Protein AF-A0A845LH25-F1 (afdb_monomer)

Mean predicted aligned error: 15.01 Å

Radius of gyration: 66.32 Å; Cα contacts (8 Å, |Δi|>4): 22; chains: 1; bounding box: 124×56×162 Å

Structure (mmCIF, N/CA/C/O backbone):
data_AF-A0A845LH25-F1
#
_entry.id   AF-A0A845LH25-F1
#
loop_
_atom_site.group_PDB
_atom_site.id
_atom_site.type_symbol
_atom_site.label_atom_id
_atom_site.label_alt_id
_atom_site.label_comp_id
_atom_site.label_asym_id
_atom_site.label_entity_id
_atom_site.label_seq_id
_atom_site.pdbx_PDB_ins_code
_atom_site.Cartn_x
_atom_site.Cartn_y
_atom_site.Cartn_z
_atom_site.occupancy
_atom_site.B_iso_or_equiv
_atom_site.auth_seq_id
_atom_site.auth_comp_id
_atom_site.auth_asym_id
_atom_site.auth_atom_id
_atom_site.pdbx_PDB_model_num
ATOM 1 N N . MET A 1 1 ? -35.818 -13.368 56.756 1.00 68.62 1 MET A N 1
ATOM 2 C CA . MET A 1 1 ? -36.022 -12.056 56.124 1.00 68.62 1 MET A CA 1
ATOM 3 C C . MET A 1 1 ? -37.473 -11.644 56.311 1.00 68.62 1 MET A C 1
ATOM 5 O O . MET A 1 1 ? -38.352 -12.385 55.890 1.00 68.62 1 MET A O 1
ATOM 9 N N . LEU A 1 2 ? -37.715 -10.527 56.990 1.00 79.62 2 LEU A N 1
ATOM 10 C CA . LEU A 1 2 ? -39.023 -9.881 57.060 1.00 79.62 2 LEU A CA 1
ATOM 11 C C . LEU A 1 2 ? -39.264 -9.075 55.794 1.00 79.62 2 LEU A C 1
ATOM 13 O O . LEU A 1 2 ? -38.402 -8.304 55.370 1.00 79.62 2 LEU A O 1
ATOM 17 N N . THR A 1 3 ? -40.454 -9.212 55.226 1.00 83.81 3 THR A N 1
ATOM 18 C CA . THR A 1 3 ? -40.907 -8.349 54.142 1.00 83.81 3 THR A CA 1
ATOM 19 C C . THR A 1 3 ? -41.625 -7.117 54.700 1.00 83.81 3 THR A C 1
ATOM 21 O O . THR A 1 3 ? -42.158 -7.147 55.813 1.00 83.81 3 THR A O 1
ATOM 24 N N . PRO A 1 4 ? -41.717 -6.021 53.929 1.00 81.12 4 PRO A N 1
ATOM 25 C CA . PRO A 1 4 ? -42.552 -4.880 54.305 1.00 81.12 4 PRO A CA 1
ATOM 26 C C . PRO A 1 4 ? -44.013 -5.270 54.584 1.00 81.12 4 PRO A C 1
ATOM 28 O O . PRO A 1 4 ? -44.663 -4.659 55.430 1.00 81.12 4 PRO A O 1
ATOM 31 N N . LEU A 1 5 ? -44.517 -6.307 53.905 1.00 81.56 5 LEU A N 1
ATOM 32 C CA . LEU A 1 5 ? -45.862 -6.839 54.111 1.00 81.56 5 LEU A CA 1
ATOM 33 C C . LEU A 1 5 ? -45.997 -7.509 55.487 1.00 81.56 5 LEU A C 1
ATOM 35 O O . LEU A 1 5 ? -46.967 -7.244 56.194 1.00 81.56 5 LEU A O 1
ATOM 39 N N . ASP A 1 6 ? -44.993 -8.289 55.898 1.00 83.25 6 ASP A N 1
ATOM 40 C CA . ASP A 1 6 ? -44.935 -8.916 57.226 1.00 83.25 6 ASP A CA 1
ATOM 41 C C . ASP A 1 6 ? -44.886 -7.867 58.342 1.00 83.25 6 ASP A C 1
ATOM 43 O O . ASP A 1 6 ? -45.472 -8.059 59.406 1.00 83.25 6 ASP A O 1
ATOM 47 N N . ILE A 1 7 ? -44.224 -6.729 58.092 1.00 83.56 7 ILE A N 1
ATOM 48 C CA . ILE A 1 7 ? -44.187 -5.611 59.039 1.00 83.56 7 ILE A CA 1
ATOM 49 C C . ILE A 1 7 ? -45.561 -4.962 59.181 1.00 83.56 7 ILE A C 1
ATOM 51 O O . ILE A 1 7 ? -45.978 -4.630 60.289 1.00 83.56 7 ILE A O 1
ATOM 55 N N . HIS A 1 8 ? -46.277 -4.798 58.069 1.00 78.06 8 HIS A N 1
ATOM 56 C CA . HIS A 1 8 ? -47.593 -4.170 58.066 1.00 78.06 8 HIS A CA 1
ATOM 57 C C . HIS A 1 8 ? -48.679 -5.054 58.697 1.00 78.06 8 HIS A C 1
ATOM 59 O O . HIS A 1 8 ? -49.626 -4.540 59.285 1.00 78.06 8 HIS A O 1
ATOM 65 N N . GLN A 1 9 ? -48.538 -6.378 58.593 1.00 83.75 9 GLN A N 1
ATOM 66 C CA . GLN A 1 9 ? -49.498 -7.355 59.119 1.00 83.75 9 GLN A CA 1
ATOM 67 C C . GLN A 1 9 ? -49.184 -7.819 60.551 1.00 83.75 9 GLN A C 1
ATOM 69 O O . GLN A 1 9 ? -49.955 -8.589 61.127 1.00 83.75 9 GLN A O 1
ATOM 74 N N . LYS A 1 10 ? -48.063 -7.390 61.146 1.00 83.06 10 LYS A N 1
ATOM 75 C CA . LYS A 1 10 ? -47.671 -7.834 62.486 1.00 83.06 10 LYS A CA 1
ATOM 76 C C . LYS A 1 10 ? -48.591 -7.243 63.556 1.00 83.06 10 LYS A C 1
ATOM 78 O O . LYS A 1 10 ? -48.527 -6.058 63.874 1.00 83.06 10 LYS A O 1
ATOM 83 N N . GLU A 1 11 ? -49.370 -8.109 64.198 1.00 83.38 11 GLU A N 1
ATOM 84 C CA . GLU A 1 11 ? -50.099 -7.792 65.427 1.00 83.38 11 GLU A CA 1
ATOM 85 C C . GLU A 1 11 ? -49.337 -8.306 66.659 1.00 83.38 11 GLU A C 1
ATOM 87 O O . GLU A 1 11 ? -48.871 -9.448 66.689 1.00 83.38 11 GLU A O 1
ATOM 92 N N . PHE A 1 12 ? -49.207 -7.465 67.689 1.00 87.12 12 PHE A N 1
ATOM 93 C CA . PHE A 1 12 ? -48.554 -7.817 68.953 1.00 87.12 12 PHE A CA 1
ATOM 94 C C . PHE A 1 12 ? -49.582 -8.242 69.999 1.00 87.12 12 PHE A C 1
ATOM 96 O O . PHE A 1 12 ? -50.623 -7.598 70.171 1.00 87.12 12 PHE A O 1
ATOM 103 N N . ARG A 1 13 ? -49.283 -9.295 70.767 1.00 83.88 13 ARG A N 1
ATOM 104 C CA . ARG A 1 13 ? -50.178 -9.735 71.845 1.00 83.88 13 ARG A CA 1
ATOM 105 C C . ARG A 1 13 ? -50.193 -8.707 72.980 1.00 83.88 13 ARG A C 1
ATOM 107 O O . ARG A 1 13 ? -49.150 -8.191 73.385 1.00 83.88 13 ARG A O 1
ATOM 114 N N . LYS A 1 14 ? -51.380 -8.444 73.536 1.00 77.38 14 LYS A N 1
ATOM 115 C CA . LYS A 1 14 ? -51.565 -7.562 74.700 1.00 77.38 14 LYS A CA 1
ATOM 116 C C . LYS A 1 14 ? -51.419 -8.358 76.007 1.00 77.38 14 LYS A C 1
ATOM 118 O O . LYS A 1 14 ? -52.009 -9.425 76.155 1.00 77.38 14 LYS A O 1
ATOM 123 N N . GLY A 1 15 ? -50.605 -7.863 76.932 1.00 77.62 15 GLY A N 1
ATOM 124 C CA . GLY A 1 15 ? -50.525 -8.270 78.335 1.00 77.62 15 GLY A CA 1
ATOM 125 C C . GLY A 1 15 ? -51.326 -7.338 79.252 1.00 77.62 15 GLY A C 1
ATOM 126 O O . GLY A 1 15 ? -52.053 -6.463 78.782 1.00 77.62 15 GLY A O 1
ATOM 127 N N . ALA A 1 16 ? -51.174 -7.512 80.570 1.00 75.50 16 ALA A N 1
ATOM 128 C CA . ALA A 1 16 ? -51.957 -6.792 81.582 1.00 75.50 16 ALA A CA 1
ATOM 129 C C . ALA A 1 16 ? -51.843 -5.255 81.491 1.00 75.50 16 ALA A C 1
ATOM 131 O O . ALA A 1 16 ? -52.797 -4.566 81.839 1.00 75.50 16 ALA A O 1
ATOM 132 N N . TRP A 1 17 ? -50.722 -4.727 80.976 1.00 78.06 17 TRP A N 1
ATOM 133 C CA . TRP A 1 17 ? -50.441 -3.286 80.862 1.00 78.06 17 TRP A CA 1
ATOM 134 C C . TRP A 1 17 ? -49.935 -2.845 79.470 1.00 78.06 17 TRP A C 1
ATOM 136 O O . TRP A 1 17 ? -49.096 -1.956 79.374 1.00 78.06 17 TRP A O 1
ATOM 146 N N . GLY A 1 18 ? -50.428 -3.440 78.374 1.00 80.38 18 GLY A N 1
ATOM 147 C CA . GLY A 1 18 ? -50.066 -3.032 77.000 1.00 80.38 18 GLY A CA 1
ATOM 148 C C . GLY A 1 18 ? -49.511 -4.177 76.154 1.00 80.38 18 GLY A C 1
ATOM 149 O O . GLY A 1 18 ? -49.822 -5.329 76.424 1.00 80.38 18 GLY A O 1
ATOM 150 N N . TYR A 1 19 ? -48.729 -3.898 75.107 1.00 84.19 19 TYR A N 1
ATOM 151 C CA . TYR A 1 19 ? -48.102 -4.957 74.300 1.00 84.19 19 TYR A CA 1
ATOM 152 C C . TYR A 1 19 ? -47.022 -5.703 75.083 1.00 84.19 19 TYR A C 1
ATOM 154 O O . TYR A 1 19 ? -46.365 -5.121 75.943 1.00 84.19 19 TYR A O 1
ATOM 162 N N . LYS A 1 20 ? -46.833 -6.992 74.781 1.00 87.75 20 LYS A N 1
ATOM 163 C CA . LYS A 1 20 ? -45.762 -7.788 75.387 1.00 87.75 20 LYS A CA 1
ATOM 164 C C . LYS A 1 20 ? -44.391 -7.273 74.930 1.00 87.75 20 LYS A C 1
ATOM 166 O O . LYS A 1 20 ? -44.101 -7.375 73.736 1.00 87.75 20 LYS A O 1
ATOM 171 N N . PRO A 1 21 ? -43.545 -6.764 75.843 1.00 83.75 21 PRO A N 1
ATOM 172 C CA . PRO A 1 21 ? -42.252 -6.188 75.481 1.00 83.75 21 PRO A CA 1
ATOM 173 C C . PRO A 1 21 ? -41.352 -7.184 74.745 1.00 83.75 21 PRO A C 1
ATOM 175 O O . PRO A 1 21 ? -40.747 -6.820 73.743 1.00 83.75 21 PRO A O 1
ATOM 178 N N . GLU A 1 22 ? -41.341 -8.454 75.172 1.00 86.31 22 GLU A N 1
ATOM 179 C CA . GLU A 1 22 ? -40.469 -9.474 74.576 1.00 86.31 22 GLU A CA 1
ATOM 180 C C . GLU A 1 22 ? -40.808 -9.756 73.101 1.00 86.31 22 GLU A C 1
ATOM 182 O O . GLU A 1 22 ? -39.917 -9.994 72.289 1.00 86.31 22 GLU A O 1
ATOM 187 N N . GLU A 1 23 ? -42.095 -9.707 72.728 1.00 85.69 23 GLU A N 1
ATOM 188 C CA . GLU A 1 23 ? -42.533 -9.950 71.345 1.00 85.69 23 GLU A CA 1
ATOM 189 C C . GLU A 1 23 ? -42.172 -8.778 70.421 1.00 85.69 23 GLU A C 1
ATOM 191 O O . GLU A 1 23 ? -41.808 -8.983 69.262 1.00 85.69 23 GLU A O 1
ATOM 196 N N . VAL A 1 24 ? -42.257 -7.549 70.936 1.00 88.12 24 VAL A N 1
ATOM 197 C CA . VAL A 1 24 ? -41.864 -6.338 70.204 1.00 88.12 24 VAL A CA 1
ATOM 198 C C . VAL A 1 24 ? -40.355 -6.310 69.986 1.00 88.12 24 VAL A C 1
ATOM 200 O O . VAL A 1 24 ? -39.904 -6.004 68.885 1.00 88.12 24 VAL A O 1
ATOM 203 N N . GLU A 1 25 ? -39.578 -6.659 71.009 1.00 87.62 25 GLU A N 1
ATOM 204 C CA . GLU A 1 25 ? -38.116 -6.652 70.957 1.00 87.62 25 GLU A CA 1
ATOM 205 C C . GLU A 1 25 ? -37.573 -7.718 69.991 1.00 87.62 25 GLU A C 1
ATOM 207 O O . GLU A 1 25 ? -36.688 -7.439 69.183 1.00 87.62 25 GLU A O 1
ATOM 212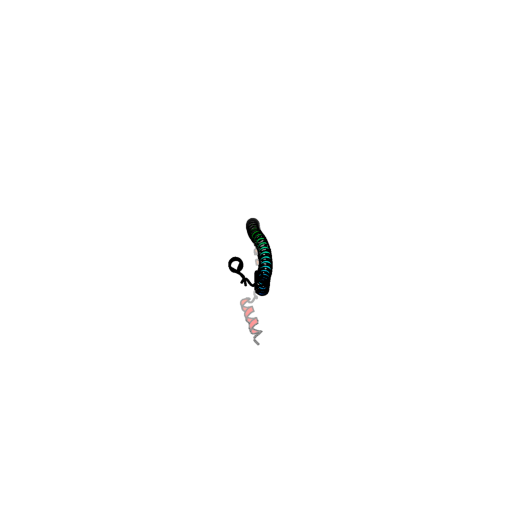 N N . GLU A 1 26 ? -38.162 -8.918 69.991 1.00 89.12 26 GLU A N 1
ATOM 213 C CA . GLU A 1 26 ? -37.816 -9.971 69.032 1.00 89.12 26 GLU A CA 1
ATOM 214 C C . GLU A 1 26 ? -38.141 -9.568 67.589 1.00 89.12 26 GLU A C 1
ATOM 216 O O . GLU A 1 26 ? -37.321 -9.736 66.685 1.00 89.12 26 GLU A O 1
ATOM 221 N N . PHE A 1 27 ? -39.310 -8.967 67.368 1.00 89.50 27 PHE A N 1
ATOM 222 C CA . PHE A 1 27 ? -39.683 -8.462 66.053 1.00 89.50 27 PHE A CA 1
ATOM 223 C C . PHE A 1 27 ? -38.765 -7.320 65.588 1.00 89.50 27 PHE A C 1
ATOM 225 O O . PHE A 1 27 ? -38.346 -7.308 64.431 1.00 89.50 27 PHE A O 1
ATOM 232 N N . GLN A 1 28 ? -38.400 -6.388 66.477 1.00 88.56 28 GLN A N 1
ATOM 233 C CA . GLN A 1 28 ? -37.439 -5.327 66.164 1.00 88.56 28 GLN A CA 1
ATOM 234 C C . GLN A 1 28 ? -36.070 -5.894 65.783 1.00 88.56 28 GLN A C 1
ATOM 236 O O . GLN A 1 28 ? -35.481 -5.413 64.815 1.00 88.56 28 GLN A O 1
ATOM 241 N N . ARG A 1 29 ? -35.581 -6.937 66.471 1.00 91.25 29 ARG A N 1
ATOM 242 C CA . ARG A 1 29 ? -34.335 -7.625 66.091 1.00 91.25 29 ARG A CA 1
ATOM 243 C C . ARG A 1 29 ? -34.417 -8.225 64.691 1.00 91.25 29 ARG A C 1
ATOM 245 O O . ARG A 1 29 ? -33.522 -7.993 63.880 1.00 91.25 29 ARG A O 1
ATOM 252 N N . GLN A 1 30 ? -35.492 -8.947 64.378 1.00 90.94 30 GLN A N 1
ATOM 253 C CA . GLN A 1 30 ? -35.652 -9.565 63.059 1.00 90.94 30 GLN A CA 1
ATOM 254 C C . GLN A 1 30 ? -35.819 -8.527 61.936 1.00 90.94 30 GLN A C 1
ATOM 256 O O . GLN A 1 30 ? -35.291 -8.711 60.833 1.00 90.94 30 GLN A O 1
ATOM 261 N N . ALA A 1 31 ? -36.521 -7.423 62.209 1.00 90.50 31 ALA A N 1
ATOM 262 C CA . ALA A 1 31 ? -36.658 -6.312 61.275 1.00 90.50 31 ALA A CA 1
ATOM 263 C C . ALA A 1 31 ? -35.305 -5.627 61.038 1.00 90.50 31 ALA A C 1
ATOM 265 O O . ALA A 1 31 ? -34.922 -5.429 59.886 1.00 90.50 31 ALA A O 1
ATOM 266 N N . ALA A 1 32 ? -34.552 -5.339 62.104 1.00 91.06 32 ALA A N 1
ATOM 267 C CA . ALA A 1 32 ? -33.219 -4.749 62.015 1.00 91.06 32 ALA A CA 1
ATOM 268 C C . ALA A 1 32 ? -32.263 -5.627 61.194 1.00 91.06 32 ALA A C 1
ATOM 270 O O . ALA A 1 32 ? -31.616 -5.121 60.280 1.00 91.06 32 ALA A O 1
ATOM 271 N N . GLN A 1 33 ? -32.242 -6.940 61.443 1.00 93.62 33 GLN A N 1
ATOM 272 C CA . GLN A 1 33 ? -31.417 -7.880 60.682 1.00 93.62 33 GLN A CA 1
ATOM 273 C C . GLN A 1 33 ? -31.790 -7.901 59.191 1.00 93.62 33 GLN A C 1
ATOM 275 O O . GLN A 1 33 ? -30.916 -7.830 58.330 1.00 93.62 33 GLN A O 1
ATOM 280 N N . SER A 1 34 ? -33.087 -7.942 58.873 1.00 92.00 34 SER A N 1
ATOM 281 C CA . SER A 1 34 ? -33.555 -7.967 57.479 1.00 92.00 34 SER A CA 1
ATOM 282 C C . SER A 1 34 ? -33.239 -6.659 56.739 1.00 92.00 34 SER A C 1
ATOM 284 O O . SER A 1 34 ? -32.899 -6.681 55.557 1.00 92.00 34 SER A O 1
ATOM 286 N N . PHE A 1 35 ? -33.308 -5.516 57.431 1.00 91.81 35 PHE A N 1
ATOM 287 C CA . PHE A 1 35 ? -32.885 -4.223 56.886 1.00 91.81 35 PHE A CA 1
ATOM 288 C C . PHE A 1 35 ? -31.371 -4.145 56.680 1.00 91.81 35 PHE A C 1
ATOM 290 O O . PHE A 1 35 ? -30.927 -3.587 55.678 1.00 91.81 35 PHE A O 1
ATOM 297 N N . GLU A 1 36 ? -30.575 -4.701 57.595 1.00 93.12 36 GLU A N 1
ATOM 298 C CA . GLU A 1 36 ? -29.120 -4.756 57.451 1.00 93.12 36 GLU A CA 1
ATOM 299 C C . GLU A 1 36 ? -28.710 -5.610 56.241 1.00 93.12 36 GLU A C 1
ATOM 301 O O . GLU A 1 36 ? -27.853 -5.197 55.458 1.00 93.12 36 GLU A O 1
ATOM 306 N N . GLU A 1 37 ? -29.358 -6.762 56.045 1.00 94.06 37 GLU A N 1
ATOM 307 C CA . GLU A 1 37 ? -29.173 -7.622 54.868 1.00 94.06 37 GLU A CA 1
ATOM 308 C C . GLU A 1 37 ? -29.514 -6.874 53.569 1.00 94.06 37 GLU A C 1
ATOM 310 O O . GLU A 1 37 ? -28.677 -6.811 52.666 1.00 94.06 37 GLU A O 1
ATOM 315 N N . LEU A 1 38 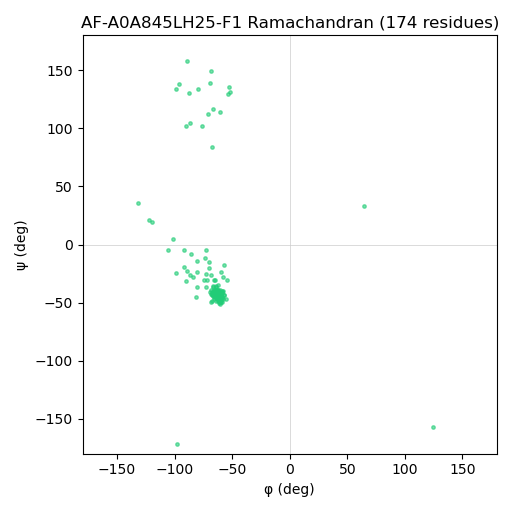? -30.679 -6.213 53.506 1.00 94.56 38 LEU A N 1
ATOM 316 C CA . LEU A 1 38 ? -31.073 -5.384 52.357 1.00 94.56 38 LEU A CA 1
ATOM 317 C C . LEU A 1 38 ? -30.081 -4.253 52.082 1.00 94.56 38 LEU A C 1
ATOM 319 O O . LEU A 1 38 ? -29.787 -3.951 50.925 1.00 94.56 38 LEU A O 1
ATOM 323 N N . TYR A 1 39 ? -29.571 -3.603 53.128 1.00 95.31 39 TYR A N 1
ATOM 324 C CA . TYR A 1 39 ? -28.627 -2.503 52.976 1.00 95.31 39 TYR A CA 1
ATOM 325 C C . TYR A 1 39 ? -27.292 -2.990 52.405 1.00 95.31 39 TYR A C 1
ATOM 327 O O . TYR A 1 39 ? -26.759 -2.375 51.478 1.00 95.31 39 TYR A O 1
ATOM 335 N N . LYS A 1 40 ? -26.777 -4.120 52.909 1.00 96.50 40 LYS A N 1
ATOM 336 C CA . LYS A 1 40 ? -25.560 -4.761 52.388 1.00 96.50 40 LYS A CA 1
ATOM 337 C C . LYS A 1 40 ? -25.728 -5.172 50.928 1.00 96.50 40 LYS A C 1
ATOM 339 O O . LYS A 1 40 ? -24.858 -4.872 50.114 1.00 96.50 40 LYS A O 1
ATOM 344 N N . GLU A 1 41 ? -26.849 -5.802 50.584 1.00 96.81 41 GLU A N 1
ATOM 345 C CA . GLU A 1 41 ? -27.137 -6.205 49.207 1.00 96.81 41 GLU A CA 1
ATOM 346 C C . GLU A 1 41 ? -27.267 -4.990 48.279 1.00 96.81 41 GLU A C 1
ATOM 348 O O . GLU A 1 41 ? -26.681 -4.970 47.199 1.00 96.81 41 GLU A O 1
ATOM 353 N N . ASN A 1 42 ? -27.950 -3.925 48.714 1.00 96.88 42 ASN A N 1
ATOM 354 C CA . ASN A 1 42 ? -28.080 -2.700 47.928 1.00 96.88 42 ASN A CA 1
ATOM 355 C C . ASN A 1 42 ? -26.727 -2.026 47.667 1.00 96.88 42 ASN A C 1
ATOM 357 O O . ASN A 1 42 ? -26.490 -1.547 46.558 1.00 96.88 42 ASN A O 1
ATOM 361 N N . LEU A 1 43 ? -25.845 -1.992 48.671 1.00 97.56 43 LEU A N 1
ATOM 362 C CA . LEU A 1 43 ? -24.495 -1.452 48.524 1.00 97.56 43 LEU A CA 1
ATOM 363 C C . LEU A 1 43 ? -23.694 -2.265 47.497 1.00 97.56 43 LEU A C 1
ATOM 365 O O . LEU A 1 43 ? -23.095 -1.693 46.589 1.00 97.56 43 LEU A O 1
ATOM 369 N N . LEU A 1 44 ? -23.752 -3.594 47.601 1.00 97.75 44 LEU A N 1
ATOM 370 C CA . LEU A 1 44 ? -23.043 -4.513 46.715 1.00 97.75 44 LEU A CA 1
ATOM 371 C C . LEU A 1 44 ? -23.563 -4.436 45.271 1.00 97.75 44 LEU A C 1
ATOM 373 O O . LEU A 1 44 ? -22.774 -4.400 44.329 1.00 97.75 44 LEU A O 1
ATOM 377 N N . LEU A 1 45 ? -24.881 -4.336 45.081 1.00 98.00 45 LEU A N 1
ATOM 378 C CA . LEU A 1 45 ? -25.489 -4.124 43.766 1.00 98.00 45 LEU A CA 1
ATOM 379 C C . LEU A 1 45 ? -25.080 -2.776 43.163 1.00 98.00 45 LEU A C 1
ATOM 381 O O . LEU A 1 45 ? -24.747 -2.717 41.982 1.00 98.00 45 LEU A O 1
ATOM 385 N N . LYS A 1 46 ? -25.053 -1.699 43.957 1.00 97.81 46 LYS A N 1
ATOM 386 C CA . LYS A 1 46 ? -24.589 -0.381 43.493 1.00 97.81 46 LYS A CA 1
ATOM 387 C C . LYS A 1 46 ? -23.130 -0.412 43.049 1.00 97.81 46 LYS A C 1
ATOM 389 O O . LYS A 1 46 ? -22.805 0.155 42.010 1.00 97.81 46 LYS A O 1
ATOM 394 N N . GLU A 1 47 ? -22.268 -1.100 43.793 1.00 98.06 47 GLU A N 1
ATOM 395 C CA . GLU A 1 47 ? -20.863 -1.279 43.420 1.00 98.06 47 GLU A CA 1
ATOM 396 C C . GLU A 1 47 ? -20.720 -2.081 42.116 1.00 98.06 47 GLU A C 1
ATOM 398 O O . GLU A 1 47 ? -19.955 -1.705 41.227 1.00 98.06 47 GLU A O 1
ATOM 403 N N . GLN A 1 48 ? -21.506 -3.150 41.948 1.00 98.19 48 GLN A N 1
ATOM 404 C CA . GLN A 1 48 ? -21.527 -3.923 40.704 1.00 98.19 48 GLN A CA 1
ATOM 405 C C . GLN A 1 48 ? -22.005 -3.096 39.508 1.00 98.19 48 GLN A C 1
ATOM 407 O O . GLN A 1 48 ? -21.399 -3.187 38.440 1.00 98.19 48 GLN A O 1
ATOM 412 N N . VAL A 1 49 ? -23.054 -2.285 39.680 1.00 98.38 49 VAL A N 1
ATOM 413 C CA . VAL A 1 49 ? -23.556 -1.382 38.634 1.00 98.38 49 VAL A CA 1
ATOM 414 C C . VAL A 1 49 ? -22.474 -0.385 38.237 1.00 98.38 49 VAL A C 1
ATOM 416 O O . VAL A 1 49 ? -22.151 -0.308 37.055 1.00 98.38 49 VAL A O 1
ATOM 419 N N . ALA A 1 50 ? -21.842 0.284 39.205 1.00 98.00 50 ALA A N 1
ATOM 420 C CA . ALA A 1 50 ? -20.768 1.237 38.933 1.00 98.00 50 ALA A CA 1
ATOM 421 C C . ALA A 1 50 ? -19.608 0.588 38.155 1.00 98.00 50 ALA A C 1
ATOM 423 O O . ALA A 1 50 ? -19.132 1.134 37.160 1.00 98.00 50 ALA A O 1
ATOM 424 N N . ARG A 1 51 ? -19.201 -0.628 38.543 1.00 98.12 51 ARG A N 1
ATOM 425 C CA . ARG A 1 51 ? -18.154 -1.381 37.836 1.00 98.12 51 ARG A CA 1
ATOM 426 C C . ARG A 1 51 ? -18.568 -1.768 36.413 1.00 98.12 51 ARG A C 1
ATOM 428 O O . ARG A 1 51 ? -17.751 -1.736 35.494 1.00 98.12 51 ARG A O 1
ATOM 435 N N . CYS A 1 52 ? -19.823 -2.167 36.214 1.00 97.75 52 CYS A N 1
ATOM 436 C CA . CYS A 1 52 ? -20.354 -2.481 34.888 1.00 97.75 52 CYS A CA 1
ATOM 437 C C . CYS A 1 52 ? -20.413 -1.240 33.990 1.00 97.75 52 CYS A C 1
ATOM 439 O O . CYS A 1 52 ? -20.045 -1.329 32.820 1.00 97.75 52 CYS A O 1
ATOM 441 N N . GLU A 1 53 ? -20.824 -0.093 34.526 1.00 98.06 53 GLU A N 1
ATOM 442 C CA . GLU A 1 53 ? -20.861 1.182 33.805 1.00 98.06 53 GLU A CA 1
ATOM 443 C C . GLU A 1 53 ? -19.459 1.650 33.399 1.00 98.06 53 GLU A C 1
ATOM 445 O O . GLU A 1 53 ? -19.252 2.050 32.250 1.00 98.06 53 GLU A O 1
ATOM 450 N N . GLU A 1 54 ? -18.474 1.527 34.293 1.00 98.12 54 GLU A N 1
ATOM 451 C CA . GLU A 1 54 ? -17.075 1.831 33.986 1.00 98.12 54 GLU A CA 1
ATOM 452 C C . GLU A 1 54 ? -16.547 0.936 32.857 1.00 98.12 54 GLU A C 1
ATOM 454 O O . GLU A 1 54 ? -15.994 1.425 31.869 1.00 98.12 54 GLU A O 1
ATOM 459 N N . ASN A 1 55 ? -16.774 -0.376 32.953 1.00 98.00 55 ASN A N 1
ATOM 460 C CA . ASN A 1 55 ? -16.367 -1.316 31.912 1.00 98.00 55 ASN A CA 1
ATOM 461 C C . ASN A 1 55 ? -17.045 -1.010 30.571 1.00 98.00 55 ASN A C 1
ATOM 463 O O . ASN A 1 55 ? -16.383 -1.027 29.535 1.00 98.00 55 ASN A O 1
ATOM 467 N N . LEU A 1 56 ? -18.340 -0.688 30.578 1.00 98.19 56 LEU A N 1
ATOM 468 C CA . LEU A 1 56 ? -19.074 -0.322 29.370 1.00 98.19 56 LEU A CA 1
ATOM 469 C C . LEU A 1 56 ? -18.496 0.942 28.723 1.00 98.19 56 LEU A C 1
ATOM 471 O O . LEU A 1 56 ? -18.339 0.989 27.504 1.00 98.19 56 LEU A O 1
ATOM 475 N N . SER A 1 57 ? -18.141 1.944 29.529 1.00 98.00 57 SER A N 1
ATOM 476 C CA . SER A 1 57 ? -17.473 3.158 29.053 1.00 98.00 57 SER A CA 1
ATOM 477 C C . SER A 1 57 ? -16.130 2.838 28.388 1.00 98.00 57 SER A C 1
ATOM 479 O O . SER A 1 57 ? -15.877 3.267 27.260 1.00 98.00 57 SER A O 1
ATOM 481 N N . ARG A 1 58 ? -15.305 1.995 29.025 1.00 98.12 58 ARG A N 1
ATOM 482 C CA . ARG A 1 58 ? -14.019 1.549 28.462 1.00 98.12 58 ARG A CA 1
ATOM 483 C C . ARG A 1 58 ? -14.197 0.798 27.144 1.00 98.12 58 ARG A C 1
ATOM 485 O O . ARG A 1 58 ? -13.445 1.044 26.205 1.00 98.12 58 ARG A O 1
ATOM 492 N N . TYR A 1 59 ? -15.190 -0.087 27.049 1.00 98.19 59 TYR A N 1
ATOM 493 C CA . TYR A 1 59 ? -15.465 -0.810 25.806 1.00 98.19 59 TYR A CA 1
ATOM 494 C C . TYR A 1 59 ? -15.922 0.116 24.681 1.00 98.19 59 TYR A C 1
ATOM 496 O O . TYR A 1 59 ? -15.458 -0.050 23.558 1.00 98.19 59 TYR A O 1
ATOM 504 N N . ARG A 1 60 ? -16.749 1.125 24.973 1.00 98.12 60 ARG A N 1
ATOM 505 C CA . ARG A 1 60 ? -17.154 2.128 23.974 1.00 98.12 60 ARG A CA 1
ATOM 506 C C . ARG A 1 60 ? -15.965 2.935 23.452 1.00 98.12 60 ARG A C 1
ATOM 508 O O . ARG A 1 60 ? -15.835 3.110 22.247 1.00 98.12 60 ARG A O 1
ATOM 515 N N . GLN A 1 61 ? -15.068 3.373 24.335 1.00 98.00 61 GLN A N 1
ATOM 516 C CA . GLN A 1 61 ? -13.844 4.078 23.927 1.00 98.00 61 GLN A CA 1
ATOM 517 C C . GLN A 1 61 ? -12.924 3.191 23.078 1.00 98.00 61 GLN A C 1
ATOM 519 O O . GLN A 1 61 ? -12.329 3.649 22.098 1.00 98.00 61 GLN A O 1
ATOM 524 N N . LEU A 1 62 ? -12.811 1.911 23.440 1.00 98.19 62 LEU A N 1
ATOM 525 C CA . LEU A 1 62 ? -12.041 0.944 22.668 1.00 98.19 62 LEU A CA 1
ATOM 526 C C . LEU A 1 62 ? -12.650 0.727 21.277 1.00 98.19 62 LEU A C 1
ATOM 528 O O . LEU A 1 62 ? -11.915 0.722 20.295 1.00 98.19 62 LEU A O 1
ATOM 532 N N . GLU A 1 63 ? -13.972 0.583 21.188 1.00 98.00 63 GLU A N 1
ATOM 533 C CA . GLU A 1 63 ? -14.702 0.442 19.925 1.00 98.00 63 GLU A CA 1
ATOM 534 C C . GLU A 1 63 ? -14.502 1.663 19.016 1.00 98.00 63 GLU A C 1
ATOM 536 O O . GLU A 1 63 ? -14.186 1.507 17.837 1.00 98.00 63 GLU A O 1
ATOM 541 N N . GLU A 1 64 ? -14.597 2.876 19.563 1.00 98.06 64 GLU A N 1
ATOM 542 C CA . GLU A 1 64 ? -14.366 4.120 18.820 1.00 98.06 64 GLU A CA 1
ATOM 543 C C . GLU A 1 64 ? -12.929 4.212 18.289 1.00 98.06 64 GLU A C 1
ATOM 545 O O . GLU A 1 64 ? -12.700 4.552 17.123 1.00 98.06 64 GLU A O 1
ATOM 550 N N . THR A 1 65 ? -11.954 3.843 19.124 1.00 98.06 65 THR A N 1
ATOM 551 C CA . THR A 1 65 ? -10.537 3.808 18.741 1.00 98.06 65 THR A CA 1
ATOM 552 C C . THR A 1 65 ? -10.292 2.771 17.648 1.00 98.06 65 THR A C 1
ATOM 554 O O . THR A 1 65 ? -9.610 3.057 16.662 1.00 98.06 65 THR A O 1
ATOM 557 N N . LEU A 1 66 ? -10.865 1.573 17.786 1.00 97.94 66 LEU A N 1
ATOM 558 C CA . LEU A 1 66 ? -10.757 0.502 16.801 1.00 97.94 66 LEU A CA 1
ATOM 559 C C . LEU A 1 66 ? -11.359 0.929 15.458 1.00 97.94 66 LEU A C 1
ATOM 561 O O . LEU A 1 66 ? -10.712 0.776 14.426 1.00 97.94 66 LEU A O 1
ATOM 565 N N . ASN A 1 67 ? -12.559 1.512 15.470 1.00 98.00 67 ASN A N 1
ATOM 566 C CA . ASN A 1 67 ? -13.236 1.972 14.261 1.00 98.00 67 ASN A CA 1
ATOM 567 C C . ASN A 1 67 ? -12.430 3.080 13.565 1.00 98.00 67 ASN A C 1
ATOM 569 O O . ASN A 1 67 ? -12.146 2.995 12.371 1.00 98.00 67 ASN A O 1
ATOM 573 N N . SER A 1 68 ? -11.941 4.058 14.331 1.00 98.00 68 SER A N 1
ATOM 574 C CA . SER A 1 68 ? -11.062 5.116 13.814 1.00 98.00 68 SER A CA 1
ATOM 575 C C . SER A 1 68 ? -9.780 4.549 13.196 1.00 98.00 68 SER A C 1
ATOM 577 O O . SER A 1 68 ? -9.335 5.000 12.140 1.00 98.00 68 SER A O 1
ATOM 579 N N . THR A 1 69 ? -9.207 3.518 13.821 1.00 98.06 69 THR A N 1
ATOM 580 C CA . THR A 1 69 ? -7.995 2.843 13.339 1.00 98.06 69 THR A CA 1
ATOM 581 C C . THR A 1 69 ? -8.266 2.060 12.055 1.00 98.06 69 THR A C 1
ATOM 583 O O . THR A 1 69 ? -7.453 2.109 11.137 1.00 98.06 69 THR A O 1
ATOM 586 N N . LEU A 1 70 ? -9.411 1.377 11.948 1.00 98.19 70 LEU A N 1
ATOM 587 C CA . LEU A 1 70 ? -9.821 0.660 10.737 1.00 98.19 70 LEU A CA 1
ATOM 588 C C . LEU A 1 70 ? -10.039 1.612 9.560 1.00 98.19 70 LEU A C 1
ATOM 590 O O . LEU A 1 70 ? -9.555 1.346 8.462 1.00 98.19 70 LEU A O 1
ATOM 594 N N . VAL A 1 71 ? -10.706 2.744 9.793 1.00 98.19 71 VAL A N 1
ATOM 595 C CA . VAL A 1 71 ? -10.897 3.778 8.767 1.00 98.19 71 VAL A CA 1
ATOM 596 C C . VAL A 1 71 ? -9.555 4.355 8.317 1.00 98.19 71 VAL A C 1
ATOM 598 O O . VAL A 1 71 ? -9.324 4.504 7.117 1.00 98.19 71 VAL A O 1
ATOM 601 N N . LEU A 1 72 ? -8.650 4.643 9.257 1.00 98.19 72 LEU A N 1
ATOM 602 C CA . LEU A 1 72 ? -7.309 5.120 8.929 1.00 98.19 72 LEU A CA 1
ATOM 603 C C . LEU A 1 72 ? -6.530 4.079 8.116 1.00 98.19 72 LEU A C 1
ATOM 605 O O . LEU A 1 72 ? -5.975 4.421 7.078 1.00 98.19 72 LEU A O 1
ATOM 609 N N . ALA A 1 73 ? -6.530 2.817 8.548 1.00 97.94 73 ALA A N 1
ATOM 610 C CA . ALA A 1 73 ? -5.848 1.731 7.854 1.00 97.94 73 ALA A CA 1
ATOM 611 C C . ALA A 1 73 ? -6.376 1.548 6.425 1.00 97.94 73 ALA A C 1
ATOM 613 O O . ALA A 1 73 ? -5.578 1.418 5.497 1.00 97.94 73 ALA A O 1
ATOM 614 N N . GLN A 1 74 ? -7.698 1.604 6.234 1.00 97.62 74 GLN A N 1
ATOM 615 C CA . GLN A 1 74 ? -8.319 1.543 4.911 1.00 97.62 74 GLN A CA 1
ATOM 616 C C . GLN A 1 74 ? -7.868 2.716 4.036 1.00 97.62 74 GLN A C 1
ATOM 618 O O . GLN A 1 74 ? -7.400 2.508 2.919 1.00 97.62 74 GLN A O 1
ATOM 623 N N . LYS A 1 75 ? -7.929 3.943 4.565 1.00 98.06 75 LYS A N 1
ATOM 624 C CA . LYS A 1 75 ? -7.497 5.140 3.838 1.00 98.06 75 LYS A CA 1
ATOM 625 C C . LYS A 1 75 ? -6.019 5.067 3.449 1.00 98.06 75 LYS A C 1
ATOM 627 O O . LYS A 1 75 ? -5.676 5.363 2.310 1.00 98.06 75 LYS A O 1
ATOM 632 N N . THR A 1 76 ? -5.151 4.634 4.361 1.00 98.31 76 THR A N 1
ATOM 633 C CA . THR A 1 76 ? -3.722 4.449 4.081 1.00 98.31 76 THR A CA 1
ATOM 634 C C . THR A 1 76 ? -3.489 3.362 3.034 1.00 98.31 76 THR A C 1
ATOM 636 O O . THR A 1 76 ? -2.643 3.537 2.161 1.00 98.31 76 THR A O 1
ATOM 639 N N . ALA A 1 77 ? -4.242 2.260 3.070 1.00 98.38 77 ALA A N 1
ATOM 640 C CA . ALA A 1 77 ? -4.153 1.218 2.051 1.00 98.38 77 ALA A CA 1
ATOM 641 C C . ALA A 1 77 ? -4.562 1.739 0.662 1.00 98.38 77 ALA A C 1
ATOM 643 O O . ALA A 1 77 ? -3.866 1.476 -0.321 1.00 98.38 77 ALA A O 1
ATOM 644 N N . ASP A 1 78 ? -5.641 2.521 0.585 1.00 98.12 78 ASP A N 1
ATOM 645 C CA . ASP A 1 78 ? -6.112 3.125 -0.663 1.00 98.12 78 ASP A CA 1
ATOM 646 C C . ASP A 1 78 ? -5.118 4.167 -1.203 1.00 98.12 78 ASP A C 1
ATOM 648 O O . ASP A 1 78 ? -4.801 4.170 -2.394 1.00 98.12 78 ASP A O 1
ATOM 652 N N . GLU A 1 79 ? -4.553 5.006 -0.331 1.00 98.19 79 GLU A N 1
ATOM 653 C CA . GLU A 1 79 ? -3.498 5.962 -0.687 1.00 98.19 79 GLU A CA 1
ATOM 654 C C . GLU A 1 79 ? -2.235 5.254 -1.197 1.00 98.19 79 GLU A C 1
ATOM 656 O O . GLU A 1 79 ? -1.684 5.641 -2.233 1.00 98.19 79 GLU A O 1
ATOM 661 N N . GLN A 1 80 ? -1.805 4.182 -0.522 1.00 98.44 80 GLN A N 1
ATOM 662 C CA . GLN A 1 80 ? -0.645 3.387 -0.922 1.00 98.44 80 GLN A CA 1
ATOM 663 C C . GLN A 1 80 ? -0.866 2.732 -2.287 1.00 98.44 80 GLN A C 1
ATOM 665 O O . GLN A 1 80 ? 0.030 2.749 -3.135 1.00 98.44 80 GLN A O 1
ATOM 670 N N . ARG A 1 81 ? -2.066 2.191 -2.527 1.00 98.38 81 ARG A N 1
ATOM 671 C CA . ARG A 1 81 ? -2.442 1.612 -3.818 1.00 98.38 81 ARG A CA 1
ATOM 672 C C . ARG A 1 81 ? -2.418 2.664 -4.925 1.00 98.38 81 ARG A C 1
ATOM 674 O O . ARG A 1 81 ? -1.782 2.445 -5.951 1.00 98.38 81 ARG A O 1
ATOM 681 N N . ALA A 1 82 ? -3.033 3.823 -4.698 1.00 98.19 82 ALA A N 1
ATOM 682 C CA . ALA A 1 82 ? -3.051 4.912 -5.670 1.00 98.19 82 ALA A CA 1
ATOM 683 C C . ALA A 1 82 ? -1.652 5.496 -5.945 1.00 98.19 82 ALA A C 1
ATOM 685 O O . ALA A 1 82 ? -1.399 5.996 -7.043 1.00 98.19 82 ALA A O 1
ATOM 686 N N . SER A 1 83 ? -0.739 5.487 -4.965 1.00 98.19 83 SER A N 1
ATOM 687 C CA . SER A 1 83 ? 0.668 5.860 -5.189 1.00 98.19 83 SER A CA 1
ATOM 688 C C . SER A 1 83 ? 1.378 4.824 -6.055 1.00 98.19 83 SER A C 1
ATOM 690 O O . SER A 1 83 ? 1.971 5.183 -7.069 1.00 98.19 83 SER A O 1
ATOM 692 N N . ALA A 1 84 ? 1.251 3.539 -5.711 1.00 98.19 84 ALA A N 1
ATOM 693 C CA . ALA A 1 84 ? 1.876 2.448 -6.451 1.00 98.19 84 ALA A CA 1
ATOM 694 C C . ALA A 1 84 ? 1.398 2.379 -7.912 1.00 98.19 84 ALA A C 1
ATOM 696 O O . ALA A 1 84 ? 2.211 2.180 -8.812 1.00 98.19 84 ALA A O 1
ATOM 697 N N . GLU A 1 85 ? 0.103 2.591 -8.168 1.00 98.25 85 GLU A N 1
ATOM 698 C CA . GLU A 1 85 ? -0.456 2.637 -9.526 1.00 98.25 85 GLU A CA 1
ATOM 699 C C . GLU A 1 85 ? 0.139 3.799 -10.344 1.00 98.25 85 GLU A C 1
ATOM 701 O O . GLU A 1 85 ? 0.568 3.598 -11.482 1.00 98.25 85 GLU A O 1
ATOM 706 N N . ARG A 1 86 ? 0.255 4.996 -9.749 1.00 98.19 86 ARG A N 1
ATOM 707 C CA . ARG A 1 86 ? 0.889 6.160 -10.397 1.00 98.19 86 ARG A CA 1
ATOM 708 C C . ARG A 1 86 ? 2.371 5.929 -10.677 1.00 98.19 86 ARG A C 1
ATOM 710 O O . ARG A 1 86 ? 2.839 6.216 -11.777 1.00 98.19 86 ARG A O 1
ATOM 717 N N . GLU A 1 87 ? 3.109 5.406 -9.704 1.00 98.12 87 GLU A N 1
ATOM 718 C CA . GLU A 1 87 ? 4.529 5.088 -9.860 1.00 98.12 87 GLU A CA 1
ATOM 719 C C . GLU A 1 87 ? 4.748 4.037 -10.950 1.00 98.12 87 GLU A C 1
ATOM 721 O O . GLU A 1 87 ? 5.623 4.210 -11.798 1.00 98.12 87 GLU A O 1
ATOM 726 N N . ALA A 1 88 ? 3.926 2.986 -10.988 1.00 98.44 88 ALA A N 1
ATOM 727 C CA . ALA A 1 88 ? 3.987 1.968 -12.029 1.00 98.44 88 ALA A CA 1
ATOM 728 C C . ALA A 1 88 ? 3.753 2.567 -13.425 1.00 98.44 88 ALA A C 1
ATOM 730 O O . ALA A 1 88 ? 4.491 2.253 -14.359 1.00 98.44 88 ALA A O 1
ATOM 731 N N . GLU A 1 89 ? 2.780 3.468 -13.573 1.00 98.25 89 GLU A N 1
ATOM 732 C CA . GLU A 1 89 ? 2.502 4.132 -14.849 1.00 98.25 89 GLU A CA 1
ATOM 733 C C . GLU A 1 89 ? 3.659 5.039 -15.301 1.00 98.25 89 GLU A C 1
ATOM 735 O O . GLU A 1 89 ? 3.990 5.091 -16.488 1.00 98.25 89 GLU A O 1
ATOM 740 N N . VAL A 1 90 ? 4.299 5.753 -14.370 1.00 98.38 90 VAL A N 1
ATOM 741 C CA . VAL A 1 90 ? 5.501 6.550 -14.664 1.00 98.38 90 VAL A CA 1
ATOM 742 C C . VAL A 1 90 ? 6.644 5.640 -15.105 1.00 98.38 90 VAL A C 1
ATOM 744 O O . VAL A 1 90 ? 7.226 5.869 -16.162 1.00 98.38 90 VAL A O 1
ATOM 747 N N . ARG A 1 91 ? 6.911 4.559 -14.364 1.00 98.44 91 ARG A N 1
ATOM 748 C CA . ARG A 1 91 ? 7.966 3.593 -14.698 1.00 98.44 91 ARG A CA 1
ATOM 749 C C . ARG A 1 91 ? 7.750 2.937 -16.057 1.00 98.44 91 ARG A C 1
ATOM 751 O O . ARG A 1 91 ? 8.706 2.788 -16.812 1.00 98.44 91 ARG A O 1
ATOM 758 N N . LEU A 1 92 ? 6.512 2.571 -16.390 1.00 98.44 92 LEU A N 1
ATOM 759 C CA . LEU A 1 92 ? 6.173 2.020 -17.703 1.00 98.44 92 LEU A CA 1
ATOM 760 C C . LEU A 1 92 ? 6.437 3.032 -18.820 1.00 98.44 92 LEU A C 1
ATOM 762 O O . LEU A 1 92 ? 7.032 2.676 -19.836 1.00 98.44 92 LEU A O 1
ATOM 766 N N . ARG A 1 93 ? 6.047 4.297 -18.626 1.00 98.31 93 ARG A N 1
ATOM 767 C CA . ARG A 1 93 ? 6.317 5.367 -19.597 1.00 98.31 93 ARG A CA 1
A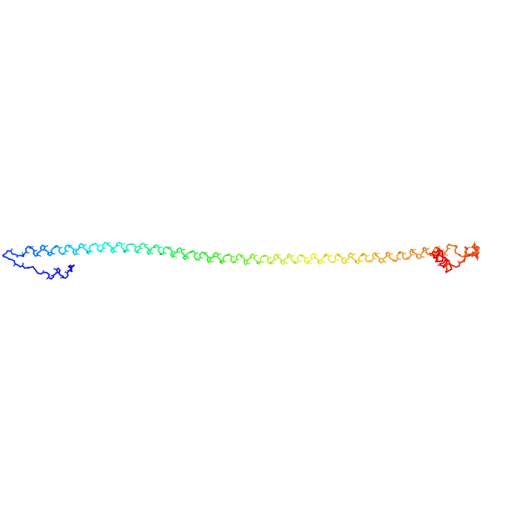TOM 768 C C . ARG A 1 93 ? 7.812 5.617 -19.782 1.00 98.31 93 ARG A C 1
ATOM 770 O O . ARG A 1 93 ? 8.266 5.740 -20.916 1.00 98.31 93 ARG A O 1
ATOM 777 N N . GLU A 1 94 ? 8.579 5.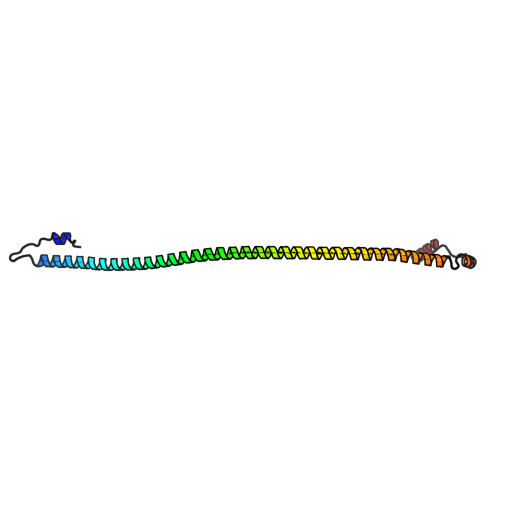649 -18.696 1.00 98.25 94 GLU A N 1
ATOM 778 C CA . GLU A 1 94 ? 10.038 5.789 -18.743 1.00 98.25 94 GLU A CA 1
ATOM 779 C C . GLU A 1 94 ? 10.698 4.616 -19.473 1.00 98.25 94 GLU A C 1
ATOM 781 O O . GLU A 1 94 ? 11.534 4.832 -20.349 1.00 98.25 94 GLU A O 1
ATOM 786 N N . ALA A 1 95 ? 10.294 3.383 -19.158 1.00 98.12 95 ALA A N 1
ATOM 787 C CA . ALA A 1 95 ? 10.812 2.184 -19.807 1.00 98.12 95 ALA A CA 1
ATOM 788 C C . ALA A 1 95 ? 10.502 2.175 -21.310 1.00 98.12 95 ALA A C 1
ATOM 790 O O . ALA A 1 95 ? 11.378 1.853 -22.112 1.00 98.12 95 ALA A O 1
ATOM 791 N N . GLN A 1 96 ? 9.289 2.581 -21.702 1.00 98.31 96 GLN A N 1
ATOM 792 C CA . GLN A 1 96 ? 8.911 2.690 -23.108 1.00 98.31 96 GLN A CA 1
ATOM 793 C C . GLN A 1 96 ? 9.758 3.742 -23.834 1.00 98.31 96 GLN A C 1
ATOM 795 O O . GLN A 1 96 ? 10.305 3.461 -24.898 1.00 98.31 96 GLN A O 1
ATOM 800 N N . LEU A 1 97 ? 9.941 4.922 -23.232 1.00 98.44 97 LEU A N 1
ATOM 801 C CA . LEU A 1 97 ? 10.772 5.978 -23.808 1.00 98.44 97 LEU A CA 1
ATOM 802 C C . LEU A 1 97 ? 12.231 5.527 -23.972 1.00 98.44 97 LEU A C 1
ATOM 804 O O . LEU A 1 97 ? 12.844 5.778 -25.009 1.00 98.44 97 LEU A O 1
ATOM 808 N N . GLN A 1 98 ? 12.791 4.847 -22.969 1.00 98.38 98 GLN A N 1
ATOM 809 C CA . GLN A 1 98 ? 14.145 4.296 -23.040 1.00 98.38 98 GLN A CA 1
ATOM 810 C C . GLN A 1 98 ? 14.264 3.222 -24.125 1.00 98.38 98 GLN A C 1
ATOM 812 O O . GLN A 1 98 ? 15.235 3.223 -24.881 1.00 98.38 98 GLN A O 1
ATOM 817 N N . ALA A 1 99 ? 13.276 2.332 -24.241 1.00 98.38 99 ALA A N 1
ATOM 818 C CA . ALA A 1 99 ? 13.242 1.326 -25.296 1.00 98.38 99 ALA A CA 1
ATOM 819 C C . ALA A 1 99 ? 13.227 1.981 -26.686 1.00 98.38 99 ALA A C 1
ATOM 821 O O . ALA A 1 99 ? 14.036 1.619 -27.542 1.00 98.38 99 ALA A O 1
ATOM 822 N N . ASP A 1 100 ? 12.386 2.996 -26.890 1.00 98.31 100 ASP A N 1
ATOM 823 C CA . ASP A 1 100 ? 12.301 3.725 -28.156 1.00 98.31 100 ASP A CA 1
ATOM 824 C C . ASP A 1 100 ? 13.622 4.435 -28.495 1.00 98.31 100 ASP A C 1
ATOM 826 O O . ASP A 1 100 ? 14.083 4.384 -29.639 1.00 98.31 100 ASP A O 1
ATOM 830 N N . GLN A 1 101 ? 14.288 5.030 -27.499 1.00 98.44 101 GLN A N 1
ATOM 831 C CA . GLN A 1 101 ? 15.616 5.630 -27.663 1.00 98.44 101 GLN A CA 1
ATOM 832 C C . GLN A 1 101 ? 16.675 4.597 -28.060 1.00 98.44 101 GLN A C 1
ATOM 834 O O . GLN A 1 101 ? 17.468 4.851 -28.969 1.00 98.44 101 GLN A O 1
ATOM 839 N N . ILE A 1 102 ? 16.679 3.423 -27.422 1.00 98.38 102 ILE A N 1
ATOM 840 C CA . ILE A 1 102 ? 17.602 2.329 -27.748 1.00 98.38 102 ILE A CA 1
ATOM 841 C C . ILE A 1 102 ? 17.371 1.852 -29.184 1.00 98.38 102 ILE A C 1
ATOM 843 O O . ILE A 1 102 ? 18.331 1.711 -29.944 1.00 98.38 102 ILE A O 1
ATOM 847 N N . VAL A 1 103 ? 16.113 1.647 -29.589 1.00 98.50 103 VAL A N 1
ATOM 848 C CA . VAL A 1 103 ? 15.781 1.226 -30.958 1.00 98.50 103 VAL A CA 1
ATOM 849 C C . VAL A 1 103 ? 16.197 2.291 -31.973 1.00 98.50 103 VAL A C 1
ATOM 851 O O . VAL A 1 103 ? 16.784 1.955 -33.004 1.00 98.50 103 VAL A O 1
ATOM 854 N N . ALA A 1 104 ? 15.943 3.570 -31.694 1.00 98.38 104 ALA A N 1
ATOM 855 C CA . ALA A 1 104 ? 16.355 4.664 -32.567 1.00 98.38 104 ALA A CA 1
ATOM 856 C C . ALA A 1 104 ? 17.885 4.725 -32.717 1.00 98.38 104 ALA A C 1
ATOM 858 O O . ALA A 1 104 ? 18.392 4.775 -33.839 1.00 98.38 104 ALA A O 1
ATOM 859 N N . ALA A 1 105 ? 18.627 4.641 -31.610 1.00 98.31 105 ALA A N 1
ATOM 860 C CA . ALA A 1 105 ? 20.088 4.619 -31.622 1.00 98.31 105 ALA A CA 1
ATOM 861 C C . ALA A 1 105 ? 20.641 3.411 -32.397 1.00 98.31 105 ALA A C 1
ATOM 863 O O . ALA A 1 105 ? 21.566 3.560 -33.201 1.00 98.31 105 ALA A O 1
ATOM 864 N N . ALA A 1 106 ? 20.050 2.227 -32.211 1.00 98.19 106 ALA A N 1
ATOM 865 C CA . ALA A 1 106 ? 20.431 1.018 -32.933 1.00 98.19 106 ALA A CA 1
ATOM 866 C C . ALA A 1 106 ? 20.203 1.155 -34.447 1.00 98.19 106 ALA A C 1
ATOM 868 O O . ALA A 1 106 ? 21.087 0.806 -35.228 1.00 98.19 106 ALA A O 1
ATOM 869 N N . ARG A 1 107 ? 19.064 1.724 -34.871 1.00 98.25 107 ARG A N 1
ATOM 870 C CA . ARG A 1 107 ? 18.767 1.985 -36.291 1.00 98.25 107 ARG A CA 1
ATOM 871 C C . ARG A 1 107 ? 19.759 2.962 -36.913 1.00 98.25 107 ARG A C 1
ATOM 873 O O . ARG A 1 107 ? 20.267 2.696 -37.998 1.00 98.25 107 ARG A O 1
ATOM 880 N N . THR A 1 108 ? 20.077 4.054 -36.221 1.00 98.44 108 THR A N 1
ATOM 881 C CA . THR A 1 108 ? 21.083 5.019 -36.688 1.00 98.44 108 THR A CA 1
ATOM 882 C C . THR A 1 108 ? 22.446 4.351 -36.854 1.00 98.44 108 THR A C 1
ATOM 884 O O . THR A 1 108 ? 23.099 4.517 -37.883 1.00 98.44 108 THR A O 1
ATOM 887 N N . LYS A 1 109 ? 22.860 3.529 -35.882 1.00 98.19 109 LYS A N 1
ATOM 888 C CA . LYS A 1 109 ? 24.125 2.789 -35.954 1.00 98.19 109 LYS A CA 1
ATOM 889 C C . LYS A 1 109 ? 24.135 1.770 -37.094 1.00 98.19 109 LYS A C 1
ATOM 891 O O . LYS A 1 109 ? 25.140 1.659 -37.786 1.00 98.19 109 LYS A O 1
ATOM 896 N N . GLN A 1 110 ? 23.028 1.065 -37.320 1.00 98.38 110 GLN A N 1
ATOM 897 C CA . GLN A 1 110 ? 22.885 0.141 -38.445 1.00 98.38 110 GLN A CA 1
ATOM 898 C C . GLN A 1 110 ? 23.058 0.871 -39.783 1.00 98.38 110 GLN A C 1
ATOM 900 O O . GLN A 1 110 ? 23.822 0.416 -40.628 1.00 98.38 110 GLN A O 1
ATOM 905 N N . GLN A 1 111 ? 22.385 2.009 -39.968 1.00 98.19 111 GLN A N 1
ATOM 906 C CA . GLN A 1 111 ? 22.501 2.803 -41.195 1.00 98.19 111 GLN A CA 1
ATOM 907 C C . GLN A 1 111 ? 23.931 3.294 -41.429 1.00 98.19 111 GLN A C 1
ATOM 909 O O . GLN A 1 111 ? 24.405 3.293 -42.563 1.00 98.19 111 GLN A O 1
ATOM 914 N N . GLU A 1 112 ? 24.625 3.694 -40.365 1.00 98.25 112 GLU A N 1
ATOM 915 C CA . GLU A 1 112 ? 26.025 4.101 -40.450 1.00 98.25 112 GLU A CA 1
ATOM 916 C C . GLU A 1 112 ? 26.936 2.927 -40.837 1.00 98.25 112 GLU A C 1
ATOM 918 O O . GLU A 1 112 ? 27.754 3.059 -41.745 1.00 98.25 112 GLU A O 1
ATOM 923 N N . MET A 1 113 ? 26.752 1.751 -40.229 1.00 97.44 113 MET A N 1
ATOM 924 C CA . MET A 1 113 ? 27.512 0.549 -40.592 1.00 97.44 113 MET A CA 1
ATOM 925 C C . MET A 1 113 ? 27.263 0.124 -42.045 1.00 97.44 113 MET A C 1
ATOM 927 O O . MET A 1 113 ? 28.211 -0.243 -42.735 1.00 97.44 113 MET A O 1
ATOM 931 N N . GLU A 1 114 ? 26.026 0.225 -42.537 1.00 98.00 114 GLU A N 1
ATOM 932 C CA . GLU A 1 114 ? 25.688 -0.074 -43.935 1.00 98.00 114 GLU A CA 1
ATOM 933 C C . GLU A 1 114 ? 26.413 0.875 -44.903 1.00 98.00 114 GLU A C 1
ATOM 935 O O . GLU A 1 114 ? 26.999 0.446 -45.898 1.00 98.00 114 GLU A O 1
ATOM 940 N N . ARG A 1 115 ? 26.451 2.175 -44.581 1.00 98.06 115 ARG A N 1
ATOM 941 C CA . ARG A 1 115 ? 27.195 3.172 -45.368 1.00 98.06 115 ARG A CA 1
ATOM 942 C C . ARG A 1 115 ? 28.691 2.878 -45.383 1.00 98.06 115 ARG A C 1
ATOM 944 O O . ARG A 1 115 ? 29.311 2.941 -46.444 1.00 98.06 115 ARG A O 1
ATOM 951 N N . GLN A 1 116 ? 29.266 2.547 -44.228 1.00 97.75 116 GLN A N 1
ATOM 952 C CA . GLN A 1 116 ? 30.680 2.185 -44.110 1.00 97.75 116 GLN A CA 1
ATOM 953 C C . GLN A 1 116 ? 31.002 0.913 -44.901 1.00 97.75 116 GLN A C 1
ATOM 955 O O . GLN A 1 116 ? 32.020 0.862 -45.593 1.00 97.75 116 GLN A O 1
ATOM 960 N N . TYR A 1 117 ? 30.116 -0.083 -44.856 1.00 98.06 117 TYR A N 1
ATOM 961 C CA . TYR A 1 117 ? 30.247 -1.317 -45.622 1.00 98.06 117 TYR A CA 1
ATOM 962 C C . TYR A 1 117 ? 30.247 -1.053 -47.131 1.00 98.06 117 TYR A C 1
ATOM 964 O O . TYR A 1 117 ? 31.170 -1.478 -47.829 1.00 98.06 117 TYR A O 1
ATOM 972 N N . GLU A 1 118 ? 29.269 -0.301 -47.640 1.00 97.88 118 GLU A N 1
ATOM 973 C CA . GLU A 1 118 ? 29.197 0.043 -49.064 1.00 97.88 118 GLU A CA 1
ATOM 974 C C . GLU A 1 118 ? 30.384 0.910 -49.509 1.00 97.88 118 GLU A C 1
ATOM 976 O O . GLU A 1 118 ? 30.938 0.712 -50.596 1.00 97.88 118 GLU A O 1
ATOM 981 N N . HIS A 1 119 ? 30.854 1.825 -48.657 1.00 97.81 119 HIS A N 1
ATOM 982 C CA . HIS A 1 119 ? 32.067 2.594 -48.927 1.00 97.81 119 HIS A CA 1
ATOM 983 C C . HIS A 1 119 ? 33.295 1.684 -49.086 1.00 97.81 119 HIS A C 1
ATOM 985 O O . HIS A 1 119 ? 33.986 1.749 -50.108 1.00 97.81 119 HIS A O 1
ATOM 991 N N . LEU A 1 120 ? 33.526 0.785 -48.126 1.00 97.88 120 LEU A N 1
ATOM 992 C CA . LEU A 1 120 ? 34.656 -0.144 -48.140 1.00 97.88 120 LEU A CA 1
ATOM 993 C C . LEU A 1 120 ? 34.583 -1.117 -49.325 1.00 97.88 120 LEU A C 1
ATOM 995 O O . LEU A 1 120 ? 35.584 -1.398 -49.987 1.00 97.88 120 LEU A 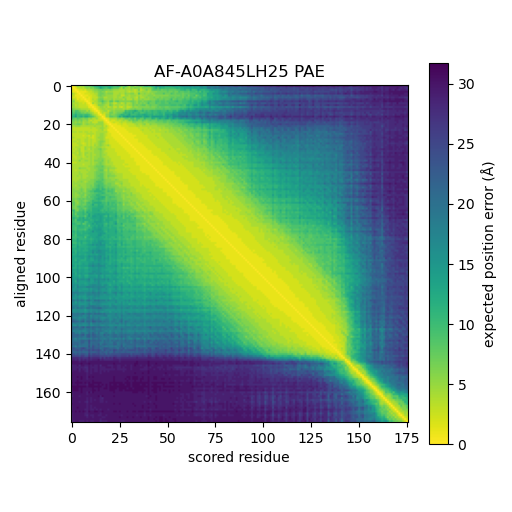O 1
ATOM 999 N N . ARG A 1 121 ? 33.380 -1.596 -49.649 1.00 97.75 121 ARG A N 1
ATOM 1000 C CA . ARG A 1 121 ? 33.124 -2.457 -50.807 1.00 97.75 121 ARG A CA 1
ATOM 1001 C C . ARG A 1 121 ? 33.495 -1.769 -52.119 1.00 97.75 121 ARG A C 1
ATOM 1003 O O . ARG A 1 121 ? 34.112 -2.392 -52.989 1.00 97.75 121 ARG A O 1
ATOM 1010 N N . ASN A 1 122 ? 33.150 -0.491 -52.263 1.00 97.75 122 ASN A N 1
ATOM 1011 C CA . ASN A 1 122 ? 33.501 0.303 -53.436 1.00 97.75 122 ASN A CA 1
ATOM 1012 C C . ASN A 1 122 ? 35.012 0.548 -53.530 1.00 97.75 122 ASN A C 1
ATOM 1014 O O . ASN A 1 122 ? 35.579 0.363 -54.609 1.00 97.75 122 ASN A O 1
ATOM 1018 N N . GLN A 1 123 ? 35.677 0.864 -52.414 1.00 97.50 123 GLN A N 1
ATOM 1019 C CA . GLN A 1 123 ? 37.140 0.975 -52.358 1.00 97.50 123 GLN A CA 1
ATOM 1020 C C . GLN A 1 123 ? 37.819 -0.331 -52.786 1.00 97.50 123 GLN A C 1
ATOM 1022 O O . GLN A 1 123 ? 38.699 -0.323 -53.645 1.00 97.50 123 GLN A O 1
ATOM 1027 N N . PHE A 1 124 ? 37.364 -1.475 -52.265 1.00 97.12 124 PHE A N 1
ATOM 1028 C CA . PHE A 1 124 ? 37.911 -2.780 -52.634 1.00 97.12 124 PHE A CA 1
ATOM 1029 C C . PHE A 1 124 ? 37.703 -3.097 -54.121 1.00 97.12 124 PHE A C 1
ATOM 1031 O O . PHE A 1 124 ? 38.600 -3.621 -54.786 1.00 97.12 124 PHE A O 1
ATOM 1038 N N . ARG A 1 125 ? 36.538 -2.748 -54.683 1.00 97.25 125 ARG A N 1
ATOM 1039 C CA . ARG A 1 125 ? 36.273 -2.894 -56.122 1.00 97.25 125 ARG A CA 1
ATOM 1040 C C . ARG A 1 125 ? 37.233 -2.039 -56.955 1.00 97.25 125 ARG A C 1
ATOM 1042 O O . ARG A 1 125 ? 37.793 -2.555 -57.920 1.00 97.25 125 ARG A O 1
ATOM 1049 N N . GLN A 1 126 ? 37.435 -0.773 -56.590 1.00 97.00 126 GLN A N 1
ATOM 1050 C CA . GLN A 1 126 ? 38.365 0.126 -57.284 1.00 97.00 126 GLN A CA 1
ATOM 1051 C C . GLN A 1 126 ? 39.805 -0.385 -57.201 1.00 97.00 126 GLN A C 1
ATOM 1053 O O . GLN A 1 126 ? 40.467 -0.498 -58.232 1.00 97.00 126 GLN A O 1
ATOM 1058 N N . PHE A 1 127 ? 40.246 -0.792 -56.008 1.00 97.12 127 PHE A N 1
ATOM 1059 C CA . PHE A 1 127 ? 41.557 -1.396 -55.796 1.00 97.12 127 PHE A CA 1
ATOM 1060 C C . PHE A 1 127 ? 41.765 -2.619 -56.694 1.00 97.12 127 PHE A C 1
ATOM 1062 O O . PHE A 1 127 ? 42.770 -2.706 -57.389 1.00 97.12 127 PHE A O 1
ATOM 1069 N N . ARG A 1 128 ? 40.790 -3.538 -56.767 1.00 97.12 128 ARG A N 1
ATOM 1070 C CA . ARG A 1 128 ? 40.878 -4.719 -57.644 1.00 97.12 128 ARG A CA 1
ATOM 1071 C C . ARG A 1 128 ? 41.049 -4.360 -59.120 1.00 97.12 128 ARG A C 1
ATOM 1073 O O . ARG A 1 128 ? 41.804 -5.039 -59.814 1.00 97.12 128 ARG A O 1
ATOM 1080 N N . VAL A 1 129 ? 40.341 -3.340 -59.609 1.00 96.56 129 VAL A N 1
ATOM 1081 C CA . VAL A 1 129 ? 40.457 -2.882 -61.005 1.00 96.56 129 VAL A CA 1
ATOM 1082 C C . VAL A 1 129 ? 41.836 -2.273 -61.255 1.00 96.56 129 VAL A C 1
ATOM 1084 O O . VAL A 1 129 ? 42.506 -2.672 -62.206 1.00 96.56 129 VAL A O 1
ATOM 1087 N N . GLN A 1 130 ? 42.284 -1.369 -60.382 1.00 95.50 130 GLN A N 1
ATOM 1088 C CA . GLN A 1 130 ? 43.592 -0.715 -60.487 1.00 95.50 130 GLN A CA 1
ATOM 1089 C C . GLN A 1 130 ? 44.743 -1.722 -60.397 1.00 95.50 130 GLN A C 1
ATOM 1091 O O . GLN A 1 130 ? 45.654 -1.698 -61.219 1.00 95.50 130 GLN A O 1
ATOM 1096 N N . PHE A 1 131 ? 44.668 -2.659 -59.452 1.00 96.44 131 PHE A N 1
ATOM 1097 C CA . PHE A 1 131 ? 45.677 -3.694 -59.261 1.00 96.44 131 PHE A CA 1
ATOM 1098 C C . PHE A 1 131 ? 45.757 -4.639 -60.464 1.00 96.44 131 PHE A C 1
ATOM 1100 O O . PHE A 1 131 ? 46.846 -4.967 -60.929 1.00 96.44 131 PHE A O 1
ATOM 1107 N N . ARG A 1 132 ? 44.610 -5.029 -61.039 1.00 95.06 132 ARG A N 1
ATOM 1108 C CA . ARG A 1 132 ? 44.585 -5.828 -62.272 1.00 95.06 132 ARG A CA 1
ATOM 1109 C C . ARG A 1 132 ? 45.213 -5.076 -63.446 1.00 95.06 132 ARG A C 1
ATOM 1111 O O . ARG A 1 132 ? 45.984 -5.679 -64.184 1.00 95.06 132 ARG A O 1
ATOM 1118 N N . ALA A 1 133 ? 44.892 -3.795 -63.622 1.00 94.69 133 ALA A N 1
ATOM 1119 C CA . ALA A 1 133 ? 45.489 -2.970 -64.672 1.00 94.69 133 ALA A CA 1
ATOM 1120 C C . ALA A 1 133 ? 47.012 -2.844 -64.500 1.00 94.69 133 ALA A C 1
ATOM 1122 O O . ALA A 1 133 ? 47.749 -3.024 -65.465 1.00 94.69 133 ALA A O 1
ATOM 1123 N N . MET A 1 134 ? 47.485 -2.627 -63.268 1.00 95.44 134 MET A N 1
ATOM 1124 C CA . MET A 1 134 ? 48.911 -2.594 -62.937 1.00 95.44 134 MET A CA 1
ATOM 1125 C C . MET A 1 134 ? 49.605 -3.918 -63.287 1.00 95.44 134 MET A C 1
ATOM 1127 O O . MET A 1 134 ? 50.624 -3.905 -63.968 1.00 95.44 134 MET A O 1
ATOM 1131 N N . LEU A 1 135 ? 49.047 -5.063 -62.877 1.00 94.69 135 LEU A N 1
ATOM 1132 C CA . LEU A 1 135 ? 49.628 -6.375 -63.184 1.00 94.69 135 LEU A CA 1
ATOM 1133 C C . LEU A 1 135 ? 49.674 -6.667 -64.689 1.00 94.69 135 LEU A C 1
ATOM 1135 O O . LEU A 1 135 ? 50.659 -7.224 -65.165 1.00 94.69 135 LEU A O 1
ATOM 1139 N N . LEU A 1 136 ? 48.629 -6.301 -65.439 1.00 93.31 136 LEU A N 1
ATOM 1140 C CA . LEU A 1 136 ? 48.611 -6.467 -66.895 1.00 93.31 136 LEU A CA 1
ATOM 1141 C C . LEU A 1 136 ? 49.668 -5.591 -67.573 1.00 93.31 136 LEU A C 1
ATOM 1143 O O . LEU A 1 136 ? 50.393 -6.097 -68.421 1.00 93.31 136 LEU A O 1
ATOM 1147 N N . SER A 1 137 ? 49.795 -4.331 -67.151 1.00 92.75 137 SER A N 1
ATOM 1148 C CA . SER A 1 137 ? 50.838 -3.420 -67.635 1.00 92.75 137 SER A CA 1
ATOM 1149 C C . SER A 1 137 ? 52.243 -3.969 -67.358 1.00 92.75 137 SER A C 1
ATOM 1151 O O . SER A 1 137 ? 53.080 -4.022 -68.254 1.00 92.75 137 SER A O 1
ATOM 1153 N N . GLN A 1 138 ? 52.492 -4.486 -66.148 1.00 89.69 138 GLN A N 1
ATOM 1154 C CA . GLN A 1 138 ? 53.773 -5.123 -65.826 1.00 89.69 138 GLN A CA 1
ATOM 1155 C C . GLN A 1 138 ? 54.040 -6.373 -66.671 1.00 89.69 138 GLN A C 1
ATOM 1157 O O . GLN A 1 138 ? 55.170 -6.587 -67.101 1.00 89.69 138 GLN A O 1
ATOM 1162 N N . LEU A 1 139 ? 53.021 -7.200 -66.918 1.00 88.75 139 LEU A N 1
ATOM 1163 C CA . LEU A 1 139 ? 53.155 -8.381 -67.771 1.00 88.75 139 LEU A CA 1
ATOM 1164 C C . LEU A 1 139 ? 53.467 -7.997 -69.223 1.00 88.75 139 LEU A C 1
ATOM 1166 O O . LEU A 1 139 ? 54.253 -8.673 -69.879 1.00 88.75 139 LEU A O 1
ATOM 1170 N N . GLU A 1 140 ? 52.839 -6.939 -69.729 1.00 85.69 140 GLU A N 1
ATOM 1171 C CA . GLU A 1 140 ? 53.083 -6.412 -71.070 1.00 85.69 140 GLU A CA 1
ATOM 1172 C C . GLU A 1 140 ? 54.494 -5.828 -71.192 1.00 85.69 140 GLU A C 1
ATOM 1174 O O . GLU A 1 140 ? 55.187 -6.148 -72.151 1.00 85.69 140 GLU A O 1
ATOM 1179 N N . SER A 1 141 ? 54.972 -5.101 -70.177 1.00 78.88 141 SER A N 1
ATOM 1180 C CA . SER A 1 141 ? 56.362 -4.625 -70.101 1.00 78.88 141 SER A CA 1
ATOM 1181 C C . SER A 1 141 ? 57.374 -5.774 -70.170 1.00 78.88 141 SER A C 1
ATOM 1183 O O . SER A 1 141 ? 58.336 -5.687 -70.921 1.00 78.88 141 SER A O 1
ATOM 1185 N N . VAL A 1 142 ? 57.136 -6.881 -69.455 1.00 78.44 142 VAL A N 1
ATOM 1186 C CA . VAL A 1 142 ? 58.014 -8.071 -69.484 1.00 78.44 142 VAL A CA 1
ATOM 1187 C C . VAL A 1 142 ? 57.966 -8.803 -70.832 1.00 78.44 142 VAL A C 1
ATOM 1189 O O . VAL A 1 142 ? 58.914 -9.485 -71.200 1.00 78.44 142 VAL A O 1
ATOM 1192 N N . LYS A 1 143 ? 56.865 -8.689 -71.580 1.00 70.81 143 LYS A N 1
ATOM 1193 C CA . LYS A 1 143 ? 56.760 -9.249 -72.937 1.00 70.81 143 LYS A CA 1
ATOM 1194 C C . LYS A 1 143 ? 57.348 -8.324 -74.006 1.00 70.81 143 LYS A C 1
ATOM 1196 O O . LYS A 1 143 ? 57.751 -8.818 -75.054 1.00 70.81 143 LYS A O 1
ATOM 1201 N N . GLY A 1 144 ? 57.343 -7.013 -73.759 1.00 63.22 144 GLY A N 1
ATOM 1202 C CA . GLY A 1 144 ? 57.816 -5.973 -74.674 1.00 63.22 144 GLY A CA 1
ATOM 1203 C C . GLY A 1 144 ? 59.315 -5.687 -74.578 1.00 63.22 144 GLY A C 1
ATOM 1204 O O . GLY A 1 144 ? 59.905 -5.285 -75.576 1.00 63.22 144 GLY A O 1
ATOM 1205 N N . GLU A 1 145 ? 59.939 -5.936 -73.424 1.00 59.66 145 GLU A N 1
ATOM 1206 C CA . GLU A 1 145 ? 61.397 -5.956 -73.284 1.00 59.66 145 GLU A CA 1
ATOM 1207 C C . GLU A 1 145 ? 61.923 -7.379 -73.535 1.00 59.66 145 GLU A C 1
ATOM 1209 O O . GLU A 1 145 ? 61.837 -8.268 -72.692 1.00 59.66 145 GLU A O 1
ATOM 1214 N N . ASP A 1 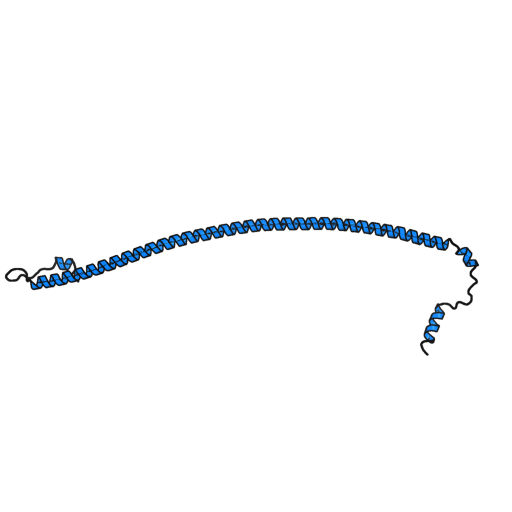146 ? 62.468 -7.575 -74.737 1.00 57.12 146 ASP A N 1
ATOM 1215 C CA . ASP A 1 146 ? 63.477 -8.589 -75.049 1.00 57.12 146 ASP A CA 1
ATOM 1216 C C . ASP A 1 146 ? 63.103 -10.078 -74.933 1.00 57.12 146 ASP A C 1
ATOM 1218 O O . ASP A 1 146 ? 63.978 -10.907 -74.717 1.00 57.12 146 ASP A O 1
ATOM 1222 N N . TRP A 1 147 ? 61.864 -10.501 -75.209 1.00 54.44 147 TRP A N 1
ATOM 1223 C CA . TRP A 1 147 ? 61.628 -11.942 -75.435 1.00 54.44 147 TRP A CA 1
ATOM 1224 C C . TRP A 1 147 ? 61.981 -12.398 -76.863 1.00 54.44 147 TRP A C 1
ATOM 1226 O O . TRP A 1 147 ? 62.671 -13.401 -77.042 1.00 54.44 147 TRP A O 1
ATOM 1236 N N . GLU A 1 148 ? 61.573 -11.657 -77.899 1.00 51.56 148 GLU A N 1
ATOM 1237 C CA . GLU A 1 148 ? 61.872 -12.029 -79.297 1.00 51.56 148 GLU A CA 1
ATOM 1238 C C . GLU A 1 148 ? 63.348 -11.807 -79.675 1.00 51.56 148 GLU A C 1
ATOM 1240 O O . GLU A 1 148 ? 63.87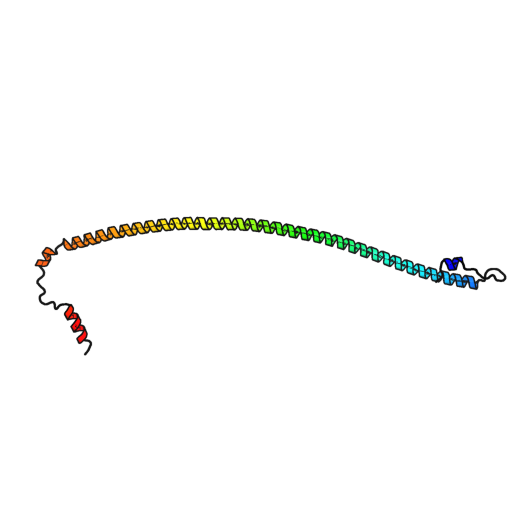6 -12.522 -80.525 1.00 51.56 148 GLU A O 1
ATOM 1245 N N . GLY A 1 149 ? 64.040 -10.882 -78.997 1.00 54.81 149 GLY A N 1
ATOM 1246 C CA . GLY A 1 149 ? 65.484 -10.664 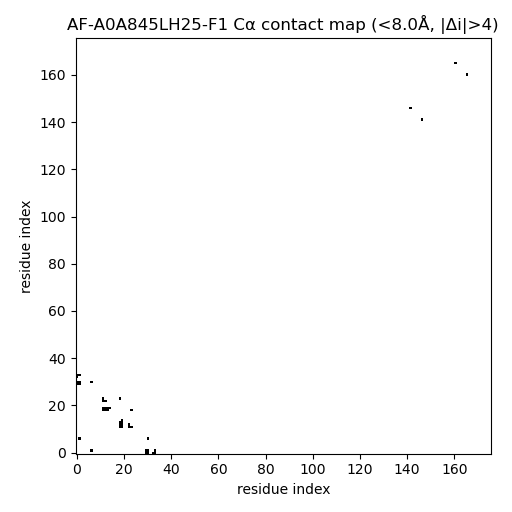-79.141 1.00 54.81 149 GLY A CA 1
ATOM 1247 C C . GLY A 1 149 ? 66.346 -11.655 -78.346 1.00 54.81 149 GLY A C 1
ATOM 1248 O O . GLY A 1 149 ? 67.378 -12.101 -78.849 1.00 54.81 149 GLY A O 1
ATOM 1249 N N . MET A 1 150 ? 65.921 -12.063 -77.139 1.00 51.38 150 MET A N 1
ATOM 1250 C CA . MET A 1 150 ? 66.673 -13.030 -76.322 1.00 51.38 150 MET A CA 1
ATOM 1251 C C . MET A 1 150 ? 66.453 -14.485 -76.727 1.00 51.38 150 MET A C 1
ATOM 1253 O O . MET A 1 150 ? 67.347 -15.297 -76.504 1.00 51.38 150 MET A O 1
ATOM 1257 N N . ALA A 1 151 ? 65.336 -14.838 -77.373 1.00 53.50 151 ALA A N 1
ATOM 1258 C CA . ALA A 1 151 ? 65.129 -16.192 -77.896 1.00 53.50 151 ALA A CA 1
ATOM 1259 C C . ALA A 1 151 ? 66.201 -16.608 -78.929 1.00 53.50 151 ALA A C 1
ATOM 1261 O O . ALA A 1 151 ? 66.460 -17.797 -79.095 1.00 53.50 151 ALA A O 1
ATOM 1262 N N . GLY A 1 152 ? 66.860 -15.642 -79.584 1.00 52.38 152 GLY A N 1
ATOM 1263 C CA . GLY A 1 152 ? 68.007 -15.873 -80.470 1.00 52.38 152 GLY A CA 1
ATOM 1264 C C . GLY A 1 152 ? 69.377 -15.930 -79.774 1.00 52.38 152 GLY A C 1
ATOM 1265 O O . GLY A 1 152 ? 70.360 -16.268 -80.427 1.00 52.38 152 GLY A O 1
ATOM 1266 N N . MET A 1 153 ? 69.461 -15.606 -78.477 1.00 53.34 153 MET A N 1
ATOM 1267 C CA . MET A 1 153 ? 70.701 -15.619 -77.678 1.00 53.34 153 MET A CA 1
ATOM 1268 C C . MET A 1 153 ? 70.794 -16.793 -76.693 1.00 53.34 153 MET A C 1
ATOM 1270 O O . MET A 1 153 ? 71.831 -16.966 -76.054 1.00 53.34 153 MET A O 1
ATOM 1274 N N . VAL A 1 154 ? 69.750 -17.616 -76.566 1.00 54.66 154 VAL A N 1
ATOM 1275 C CA . VAL A 1 154 ? 69.809 -18.834 -75.749 1.00 54.66 154 VAL A CA 1
ATOM 1276 C C . VAL A 1 154 ? 70.350 -19.971 -76.609 1.00 54.66 154 VAL A C 1
ATOM 1278 O O . VAL A 1 154 ? 69.651 -20.514 -77.463 1.00 54.66 154 VAL A O 1
ATOM 1281 N N . GLU A 1 155 ? 71.612 -20.331 -76.383 1.00 52.84 155 GLU A N 1
ATOM 1282 C CA . GLU A 1 155 ? 72.181 -21.580 -76.884 1.00 52.84 155 GLU A CA 1
ATOM 1283 C C . GLU A 1 155 ? 71.276 -22.741 -76.427 1.00 52.84 155 GLU A C 1
ATOM 1285 O O . GLU A 1 155 ? 70.904 -22.789 -75.247 1.00 52.84 155 GLU A O 1
ATOM 1290 N N . PRO A 1 156 ? 70.839 -23.644 -77.326 1.00 50.44 156 PRO A N 1
ATOM 1291 C CA . PRO A 1 156 ? 69.927 -24.708 -76.947 1.00 50.44 156 PRO A CA 1
ATOM 1292 C C . PRO A 1 156 ? 70.611 -25.568 -75.887 1.00 50.44 156 PRO A C 1
ATOM 1294 O O . PRO A 1 156 ? 71.605 -26.235 -76.165 1.00 50.44 156 PRO A O 1
ATOM 1297 N N . TYR A 1 157 ? 70.076 -25.554 -74.666 1.00 55.88 157 TYR A N 1
ATOM 1298 C CA . TYR A 1 157 ? 70.485 -26.471 -73.611 1.00 55.88 157 TYR A CA 1
ATOM 1299 C C . TYR A 1 157 ? 70.047 -27.881 -74.027 1.00 55.88 157 TYR A C 1
ATOM 1301 O O . TYR A 1 157 ? 68.958 -28.347 -73.694 1.00 55.88 157 TYR A O 1
ATOM 1309 N N . ALA A 1 158 ? 70.879 -28.527 -74.843 1.00 56.41 158 ALA A N 1
ATOM 1310 C CA . ALA A 1 158 ? 70.611 -29.822 -75.454 1.00 56.41 158 ALA A CA 1
ATOM 1311 C C . ALA A 1 158 ? 70.683 -30.991 -74.454 1.00 56.41 158 ALA A C 1
ATOM 1313 O O . ALA A 1 158 ? 70.316 -32.101 -74.818 1.00 56.41 158 ALA A O 1
ATOM 1314 N N . ASP A 1 159 ? 71.057 -30.740 -73.193 1.00 56.56 159 ASP A N 1
ATOM 1315 C CA . ASP A 1 159 ? 71.264 -31.785 -72.180 1.00 56.56 159 ASP A CA 1
ATOM 1316 C C . ASP A 1 159 ? 70.400 -31.632 -70.908 1.00 56.56 159 ASP A C 1
ATOM 1318 O O . ASP A 1 159 ? 70.689 -32.240 -69.872 1.00 56.56 159 ASP A O 1
ATOM 1322 N N . ALA A 1 160 ? 69.280 -30.894 -70.954 1.00 61.16 160 ALA A N 1
ATOM 1323 C CA . ALA A 1 160 ? 68.287 -30.973 -69.871 1.00 61.16 160 ALA A CA 1
ATOM 1324 C C . ALA A 1 160 ? 67.492 -32.255 -70.019 1.00 61.16 160 ALA A C 1
ATOM 1326 O O . ALA A 1 160 ? 66.531 -32.324 -70.787 1.00 61.16 160 ALA A O 1
ATOM 1327 N N . ARG A 1 161 ? 67.839 -33.254 -69.204 1.00 60.47 161 ARG A N 1
ATOM 1328 C CA . ARG A 1 161 ? 66.906 -34.343 -68.923 1.00 60.47 161 ARG A CA 1
ATOM 1329 C C . ARG A 1 161 ? 65.569 -33.734 -68.478 1.00 60.47 161 ARG A C 1
ATOM 1331 O O . ARG A 1 161 ? 65.568 -32.863 -67.604 1.00 60.47 161 ARG A O 1
ATOM 1338 N N . PRO A 1 162 ? 64.435 -34.172 -69.048 1.00 63.62 162 PRO A N 1
ATOM 1339 C CA . PRO A 1 162 ? 63.126 -33.688 -68.643 1.00 63.62 162 PRO A CA 1
ATOM 1340 C C . PRO A 1 162 ? 62.946 -33.837 -67.131 1.00 63.62 162 PRO A C 1
ATOM 1342 O O . PRO A 1 162 ? 63.240 -34.891 -66.565 1.00 63.62 162 PRO A O 1
ATOM 1345 N N . TRP A 1 163 ? 62.409 -32.811 -66.473 1.00 53.62 163 TRP A N 1
ATOM 1346 C CA . TRP A 1 163 ? 62.095 -32.829 -65.038 1.00 53.62 163 TRP A CA 1
ATOM 1347 C C . TRP A 1 163 ? 61.145 -33.976 -64.637 1.00 53.62 163 TRP A C 1
ATOM 1349 O O . TRP A 1 163 ? 61.112 -34.380 -63.478 1.00 53.62 163 TRP A O 1
ATOM 1359 N N . SER A 1 164 ? 60.438 -34.574 -65.604 1.00 62.47 164 SER A N 1
ATOM 1360 C CA . SER A 1 164 ? 59.648 -35.796 -65.421 1.00 62.47 164 SER A CA 1
ATOM 1361 C C . SER A 1 164 ? 60.487 -37.064 -65.195 1.00 62.47 164 SER A C 1
ATOM 1363 O O . SER A 1 164 ? 59.959 -38.042 -64.678 1.00 62.47 164 SER A O 1
ATOM 1365 N N . GLN A 1 165 ? 61.771 -37.071 -65.569 1.00 53.91 165 GLN A N 1
ATOM 1366 C CA . GLN A 1 165 ? 62.712 -38.168 -65.298 1.00 53.91 165 GLN A CA 1
ATOM 1367 C C . GLN A 1 165 ? 63.600 -37.898 -64.073 1.00 53.91 165 GLN A C 1
ATOM 1369 O O . GLN A 1 165 ? 64.034 -38.847 -63.426 1.00 53.91 165 GLN A O 1
ATOM 1374 N N . ALA A 1 166 ? 63.826 -36.633 -63.701 1.00 55.19 166 ALA A N 1
ATOM 1375 C CA . ALA A 1 166 ? 64.563 -36.283 -62.481 1.00 55.19 166 ALA A CA 1
ATOM 1376 C C . ALA A 1 166 ? 63.816 -36.706 -61.199 1.00 55.19 166 ALA A C 1
ATOM 1378 O O . ALA A 1 166 ? 64.442 -37.092 -60.219 1.00 55.19 166 ALA A O 1
ATOM 1379 N N . ALA A 1 167 ? 62.479 -36.724 -61.230 1.00 54.97 167 ALA A N 1
ATOM 1380 C CA . ALA A 1 167 ? 61.658 -37.150 -60.094 1.00 54.97 167 ALA A CA 1
ATOM 1381 C C . ALA A 1 167 ? 61.659 -38.674 -59.837 1.00 54.97 167 ALA A C 1
ATOM 1383 O O . ALA A 1 167 ? 61.159 -39.112 -58.803 1.00 54.97 167 ALA A O 1
ATOM 1384 N N . VAL A 1 168 ? 62.179 -39.489 -60.766 1.00 54.53 168 VAL A N 1
ATOM 1385 C CA . VAL A 1 168 ? 62.229 -40.955 -60.604 1.00 54.53 168 VAL A CA 1
ATOM 1386 C C . VAL A 1 168 ? 63.530 -41.405 -59.930 1.00 54.53 168 VAL A C 1
ATOM 1388 O O . VAL A 1 168 ? 63.500 -42.352 -59.153 1.00 54.53 168 VAL A O 1
ATOM 1391 N N . LEU A 1 169 ? 64.645 -40.694 -60.135 1.00 52.66 169 LEU A N 1
ATOM 1392 C CA . LEU A 1 169 ? 65.941 -41.073 -59.552 1.00 52.66 169 LEU A CA 1
ATOM 1393 C C . LEU A 1 169 ? 66.035 -40.782 -58.046 1.00 52.66 169 LEU A C 1
ATOM 1395 O O . LEU A 1 169 ? 66.643 -41.558 -57.317 1.00 52.66 169 LEU A O 1
ATOM 1399 N N . ASP A 1 170 ? 65.340 -39.753 -57.555 1.00 54.66 170 ASP A N 1
ATOM 1400 C CA . ASP A 1 170 ? 65.344 -39.399 -56.125 1.00 54.66 170 ASP A CA 1
ATOM 1401 C C . ASP A 1 170 ? 64.592 -40.431 -55.249 1.00 54.66 170 ASP A C 1
ATOM 1403 O O . ASP A 1 170 ? 64.742 -40.468 -54.029 1.00 54.66 170 ASP A O 1
ATOM 1407 N N . LYS A 1 171 ? 63.787 -41.316 -55.867 1.00 55.25 171 LYS A N 1
ATOM 1408 C CA . LYS A 1 171 ? 63.105 -42.424 -55.176 1.00 55.25 171 LYS A CA 1
ATOM 1409 C C . LYS A 1 171 ? 63.881 -43.742 -55.161 1.00 55.25 171 LYS A C 1
ATOM 1411 O O . LYS A 1 171 ? 63.571 -44.576 -54.314 1.00 55.25 171 LYS A O 1
ATOM 1416 N N . GLU A 1 172 ? 64.858 -43.946 -56.044 1.00 55.28 172 GLU A N 1
ATOM 1417 C CA . GLU A 1 172 ? 65.699 -45.156 -56.022 1.00 55.28 172 GLU A CA 1
ATOM 1418 C C . GLU A 1 172 ? 66.939 -44.993 -55.127 1.00 55.28 172 GLU A C 1
ATOM 1420 O O . GLU A 1 172 ? 67.423 -45.984 -54.590 1.00 55.28 172 GLU A O 1
ATOM 1425 N N . GLU A 1 173 ? 67.395 -43.764 -54.856 1.00 55.75 173 GLU A N 1
ATOM 1426 C CA . GLU A 1 173 ? 68.518 -43.505 -53.932 1.00 55.75 173 GLU A CA 1
ATOM 1427 C C . GLU A 1 173 ? 68.129 -43.530 -52.439 1.00 55.75 173 GLU A C 1
ATOM 1429 O O . GLU A 1 173 ? 68.999 -43.624 -51.578 1.00 55.75 173 GLU A O 1
ATOM 1434 N N . GLN A 1 174 ? 66.831 -43.493 -52.107 1.00 54.44 174 GLN A N 1
ATOM 1435 C CA . GLN A 1 174 ? 66.334 -43.57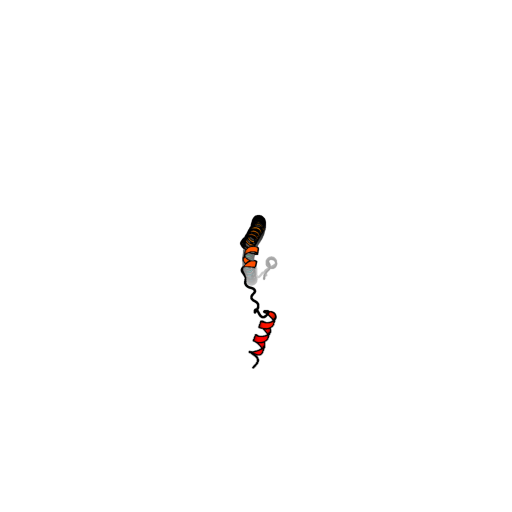3 -50.719 1.00 54.44 174 GLN A CA 1
ATOM 1436 C C . GLN A 1 174 ? 65.797 -44.959 -50.312 1.00 54.44 174 GLN A C 1
ATOM 1438 O O . GLN A 1 174 ? 65.271 -45.108 -49.209 1.00 54.44 174 GLN A O 1
ATOM 1443 N N . ALA A 1 175 ? 65.907 -45.973 -51.177 1.00 54.50 175 ALA A N 1
ATOM 1444 C CA . ALA A 1 175 ? 65.405 -47.330 -50.917 1.00 54.50 175 ALA A CA 1
ATOM 1445 C C . ALA A 1 175 ? 66.494 -48.428 -50.944 1.00 54.50 175 ALA A C 1
ATOM 1447 O O . ALA A 1 175 ? 66.158 -49.606 -51.083 1.00 54.50 175 ALA A O 1
ATOM 1448 N N . GLY A 1 176 ? 67.771 -48.052 -50.798 1.00 45.03 176 GLY A N 1
ATOM 1449 C CA . GLY A 1 176 ? 68.915 -48.958 -50.617 1.00 45.03 176 GLY A CA 1
ATOM 1450 C C . GLY A 1 176 ? 69.537 -48.834 -49.235 1.00 45.03 176 GLY A C 1
ATOM 1451 O O . GLY A 1 176 ? 69.799 -47.683 -48.824 1.00 45.03 176 GLY A O 1
#

Solvent-accessible surface area (backbone atoms only — not comparable to full-atom values): 10005 Å² total; per-residue (Å²): 124,65,49,76,65,57,62,74,69,64,80,75,61,72,51,100,87,44,67,41,64,70,63,52,52,52,50,50,51,48,45,50,52,30,51,50,52,51,51,52,50,50,52,53,51,51,53,52,49,53,54,51,51,52,50,50,51,52,50,51,55,48,50,54,51,50,51,54,48,51,54,48,51,52,51,51,51,52,52,51,48,56,48,51,54,53,50,49,54,50,51,52,52,51,52,51,53,50,51,53,50,51,52,51,52,50,52,54,51,50,55,51,51,53,52,53,50,54,52,51,52,50,52,52,52,49,49,54,52,53,51,50,53,51,52,51,52,54,53,48,50,61,59,70,58,58,50,82,65,43,65,78,69,58,75,78,76,87,78,70,73,56,73,83,57,59,67,55,56,68,60,61,72,74,74,117

Foldseek 3Di:
DDDPVNVVPDDFDADPDGGDPVVVVVVVVVVVVVVVVVVVVVVVVVVVVVVVVVVVVVVVVVVVVVVVVVVVVVVVVVVVVVVVVVVVVVVVVVVVVVVVVVVVVVVVVVVVVVVVVVVVVVVVVVCVVVVVVVVVVVVVVVVVPDPVPCVVVDDPPPPDDPPVVVVVVVVVVVPD

Organism: Heliomicrobium gestii (NCBI:txid2699)

Sequence (176 aa):
MLTPLDIHQKEFRKGAWGYKPEEVEEFQRQAAQSFEELYKENLLLKEQVARCEENLSRYRQLEETLNSTLVLAQKTADEQRASAEREAEVRLREAQLQADQIVAAARTKQQEMERQYEHLRNQFRQFRVQFRAMLLSQLESVKGEDWEGMAGMVEPYADARPWSQAAVLDKEEQAG

InterPro domains:
  IPR007793 DivIVA [PF05103] (2-132)
  IPR007793 DivIVA [PTHR35794] (2-150)
  IPR019933 DivIVA domain [TIGR03544] (2-27)

Secondary structure (DSSP, 8-state):
---HHHHHH-PPPEETTEE-HHHHHHHHHHHHHHHHHHHHHHHHHHHHHHHHHHHHHHHHHHHHHHHHHHHHHHHHHHHHHHHHHHHHHHHHHHHHHHHHHHHHHHHHHHHHHHHHHHHHHHHHHHHHHHHHHHHHHHHHHHHHTTHHHHTTTS---TT---HHHHHHHHHHTT--

pLDDT: mean 86.56, std 16.31, range [45.03, 98.5]